Protein AF-A0A968I2L5-F1 (afdb_monomer)

Foldseek 3Di:
DDDPPPQQEAEQDQQREAEFADAPDAWGEAEEAGAYYEYENQYEYETEGYPVDQQRAYEYEAAYQEAYYYHQYEYEYYTNDLVRAHEYEYHYRPPHFHDYYHDPNYDYYYSHYYHYDGPPPPPDPPDPPPPDDPCVVVPPPPCVVPCPDDDDDDPDPDDDDDDPPDPDDDDDDDDDDDDDDDDDDDDDDD

Secondary structure (DSSP, 8-state):
--------EEEE-SS-EEEE--SSSS-B-EEEE-SEEEE-SS-EEEEE--SS-TTS---EEEEESEEEE-SS-EEEEE-SSTTS---EEEEESTTSPPEEEE-TT-EEE-SS-EEE-S----------------GGGTS---GGG----------SSSPPPPPTTS--------PPPPPPPP---PPP--

Solvent-accessible surface area (backbone atoms only — not comparable to full-atom values): 11530 Å² total; per-residue (Å²): 139,80,83,94,71,87,72,50,63,45,77,33,56,79,54,26,73,49,77,28,69,31,92,87,51,61,23,14,62,41,85,45,77,31,47,35,36,39,30,25,50,46,5,39,38,33,16,19,15,3,80,85,42,46,86,29,41,1,32,37,40,38,27,19,32,32,40,37,31,29,62,49,7,37,40,35,32,36,52,71,31,74,85,19,65,6,28,32,41,36,34,33,39,83,94,46,66,52,44,81,45,72,36,96,67,28,47,82,44,40,49,35,51,73,46,76,51,64,90,81,71,80,76,72,77,81,73,78,83,77,79,78,75,71,64,73,79,73,64,78,64,67,65,85,79,67,75,73,85,86,82,86,84,81,95,60,100,68,74,84,79,81,57,96,85,56,82,85,79,81,81,79,84,79,83,81,87,82,83,85,84,81,89,84,85,88,84,88,81,135

Mean predicted aligned error: 18.01 Å

Radius of gyration: 40.54 Å; Cα contacts (8 Å, |Δi|>4): 370; chains: 1; bounding box: 63×70×120 Å

Structure (mmCIF, N/CA/C/O backbone):
data_AF-A0A968I2L5-F1
#
_entry.id   AF-A0A968I2L5-F1
#
loop_
_atom_site.group_PDB
_atom_site.id
_atom_site.type_symbol
_atom_site.label_atom_id
_atom_site.label_alt_id
_atom_site.label_comp_id
_atom_site.label_asym_id
_atom_site.label_entity_id
_atom_site.label_seq_id
_atom_site.pdbx_PDB_ins_code
_atom_site.Cartn_x
_atom_site.Cartn_y
_atom_site.Cartn_z
_atom_site.occupancy
_atom_site.B_iso_or_equiv
_atom_site.auth_seq_id
_atom_site.auth_comp_id
_atom_site.auth_asym_id
_atom_site.auth_atom_id
_atom_site.pdbx_PDB_model_num
ATOM 1 N N . MET A 1 1 ? -36.952 -7.617 -9.201 1.00 42.12 1 MET A N 1
ATOM 2 C CA . MET A 1 1 ? -36.507 -8.395 -8.028 1.00 42.12 1 MET A CA 1
ATOM 3 C C . MET A 1 1 ? -34.996 -8.520 -8.139 1.00 42.12 1 MET A C 1
ATOM 5 O O . MET A 1 1 ? -34.526 -9.286 -8.963 1.00 42.12 1 MET A O 1
ATOM 9 N N . LEU A 1 2 ? -34.256 -7.645 -7.458 1.00 46.16 2 LEU A N 1
ATOM 10 C CA . LEU A 1 2 ? -32.790 -7.603 -7.486 1.00 46.16 2 LEU A CA 1
ATOM 11 C C . LEU A 1 2 ? -32.296 -8.302 -6.218 1.00 46.16 2 LEU A C 1
ATOM 13 O O . LEU A 1 2 ? -32.697 -7.909 -5.128 1.00 46.16 2 LEU A O 1
ATOM 17 N N . CYS A 1 3 ? -31.484 -9.348 -6.358 1.00 40.47 3 CYS A N 1
ATOM 18 C CA . CYS A 1 3 ? -30.760 -9.949 -5.239 1.00 40.47 3 CYS A CA 1
ATOM 19 C C . CYS A 1 3 ? -29.641 -8.987 -4.803 1.00 40.47 3 CYS A C 1
ATOM 21 O O . CYS A 1 3 ? -28.708 -8.795 -5.584 1.00 40.47 3 CYS A O 1
ATOM 23 N N . PRO A 1 4 ? -29.666 -8.401 -3.591 1.00 54.44 4 PRO A N 1
ATOM 24 C CA . PRO A 1 4 ? -28.548 -7.619 -3.091 1.00 54.44 4 PRO A CA 1
ATOM 25 C C . PRO A 1 4 ? -27.587 -8.583 -2.388 1.00 54.44 4 PRO A C 1
ATOM 27 O O . PRO A 1 4 ? -27.629 -8.745 -1.172 1.00 54.44 4 PRO A O 1
ATOM 30 N N . CYS A 1 5 ? -26.774 -9.315 -3.148 1.00 49.16 5 CYS A N 1
ATOM 31 C CA . CYS A 1 5 ? -25.765 -10.205 -2.559 1.00 49.16 5 CYS A CA 1
ATOM 32 C C . CYS A 1 5 ? -24.441 -10.268 -3.327 1.00 49.16 5 CYS A C 1
ATOM 34 O O . CYS A 1 5 ? -23.652 -11.183 -3.095 1.00 49.16 5 CYS A O 1
ATOM 36 N N . ALA A 1 6 ? -24.146 -9.287 -4.184 1.00 54.59 6 ALA A N 1
ATOM 37 C CA . ALA A 1 6 ? -22.768 -9.075 -4.613 1.00 54.59 6 ALA A CA 1
ATOM 38 C C . ALA A 1 6 ? -21.987 -8.502 -3.418 1.00 54.59 6 ALA A C 1
ATOM 40 O O . ALA A 1 6 ? -22.090 -7.320 -3.092 1.00 54.59 6 ALA A O 1
ATOM 41 N N . ARG A 1 7 ? -21.300 -9.380 -2.680 1.00 62.03 7 ARG A N 1
ATOM 42 C CA . ARG A 1 7 ? -20.309 -8.978 -1.682 1.00 62.03 7 ARG A CA 1
ATOM 43 C C . ARG A 1 7 ? -18.985 -8.773 -2.402 1.00 62.03 7 ARG A C 1
ATOM 45 O O . ARG A 1 7 ? -18.274 -9.744 -2.648 1.00 62.03 7 ARG A O 1
ATOM 52 N N . ASP A 1 8 ? -18.672 -7.523 -2.711 1.00 86.50 8 ASP A N 1
ATOM 53 C CA . ASP A 1 8 ? -17.389 -7.138 -3.299 1.00 86.50 8 ASP A CA 1
ATOM 54 C C . ASP A 1 8 ? -16.326 -7.107 -2.195 1.00 86.50 8 ASP A C 1
ATOM 56 O O . ASP A 1 8 ? -15.986 -6.055 -1.654 1.00 86.50 8 ASP A O 1
ATOM 60 N N . ASN A 1 9 ? -15.869 -8.300 -1.806 1.00 92.56 9 ASN A N 1
ATOM 61 C CA . ASN A 1 9 ? -14.895 -8.504 -0.742 1.00 92.56 9 ASN A CA 1
ATOM 62 C C . ASN A 1 9 ? -13.639 -9.186 -1.292 1.00 92.56 9 ASN A C 1
ATOM 64 O O . ASN A 1 9 ? -13.731 -10.235 -1.930 1.00 92.56 9 ASN A O 1
ATOM 68 N N . LEU A 1 10 ? -12.470 -8.648 -0.955 1.00 95.38 10 LEU A N 1
ATOM 69 C CA . LEU A 1 10 ? -11.173 -9.278 -1.175 1.00 95.38 10 LEU A CA 1
ATOM 70 C C . LEU A 1 10 ? -10.579 -9.684 0.177 1.00 95.38 10 LEU A C 1
ATOM 72 O O . LEU A 1 10 ? -10.387 -8.846 1.054 1.00 95.38 10 LEU A O 1
ATOM 76 N N . LEU A 1 11 ? -10.269 -10.969 0.344 1.00 96.88 11 LEU A N 1
ATOM 77 C CA . LEU A 1 11 ? -9.616 -11.497 1.542 1.00 96.88 11 LEU A CA 1
ATOM 78 C C . LEU A 1 11 ? -8.309 -12.186 1.154 1.00 96.88 11 LEU A C 1
ATOM 80 O O . LEU A 1 11 ? -8.332 -13.198 0.454 1.00 96.88 11 LEU A O 1
ATOM 84 N N . LEU A 1 12 ? -7.185 -11.688 1.668 1.00 97.44 12 LEU A N 1
ATOM 85 C CA . LEU A 1 12 ? -5.904 -12.385 1.622 1.00 97.44 12 LEU A CA 1
ATOM 86 C C . LEU A 1 12 ? -5.644 -13.084 2.966 1.00 97.44 12 LEU A C 1
ATOM 88 O O . LEU A 1 12 ? -5.547 -12.478 4.038 1.00 97.44 12 LEU A O 1
ATOM 92 N N . SER A 1 13 ? -5.673 -14.410 2.850 1.00 97.69 13 SER A N 1
ATOM 93 C CA . SER A 1 13 ? -5.543 -15.475 3.843 1.00 97.69 13 SER A CA 1
ATOM 94 C C . SER A 1 13 ? -4.152 -16.106 4.002 1.00 97.69 13 SER A C 1
ATOM 96 O O . SER A 1 13 ? -3.598 -16.431 2.965 1.00 97.69 13 SER A O 1
ATOM 98 N N . ASP A 1 14 ? -3.642 -16.421 5.199 1.00 97.25 14 ASP A N 1
ATOM 99 C CA . ASP A 1 14 ? -2.590 -17.439 5.413 1.00 97.25 14 ASP A CA 1
ATOM 100 C C . ASP A 1 14 ? -1.339 -17.293 4.527 1.00 97.25 14 ASP A C 1
ATOM 102 O O . ASP A 1 14 ? -0.984 -18.211 3.783 1.00 97.25 14 ASP A O 1
ATOM 106 N N . ARG A 1 15 ? -0.636 -16.160 4.618 1.00 97.06 15 ARG A N 1
ATOM 107 C CA . ARG A 1 15 ? 0.477 -15.802 3.715 1.00 97.06 15 ARG A CA 1
ATOM 108 C C . ARG A 1 15 ? 0.036 -15.682 2.251 1.00 97.06 15 ARG A C 1
ATOM 110 O O . ARG A 1 15 ? 0.811 -15.954 1.333 1.00 97.06 15 ARG A O 1
ATOM 117 N N . GLY A 1 16 ? -1.214 -15.282 2.034 1.00 97.56 16 GLY A N 1
ATOM 118 C CA . GLY A 1 16 ? -1.750 -14.957 0.721 1.00 97.56 16 GLY A CA 1
ATOM 119 C C . GLY A 1 16 ? -0.972 -13.791 0.127 1.00 97.56 16 GLY A C 1
ATOM 120 O O . GLY A 1 16 ? -0.639 -12.843 0.837 1.00 97.56 16 GLY A O 1
ATOM 121 N N . SER A 1 17 ? -0.661 -13.874 -1.164 1.00 96.81 17 SER A N 1
ATOM 122 C CA . SER A 1 17 ? 0.186 -12.895 -1.839 1.00 96.81 17 SER A CA 1
ATOM 123 C C . SER A 1 17 ? -0.450 -12.425 -3.138 1.00 96.81 17 SER A C 1
ATOM 125 O O . SER A 1 17 ? -0.896 -13.250 -3.938 1.00 96.81 17 SER A O 1
ATOM 127 N N . LEU A 1 18 ? -0.455 -11.114 -3.358 1.00 96.81 18 LEU A N 1
ATOM 128 C CA . LEU A 1 18 ? -0.733 -10.497 -4.648 1.00 96.81 18 LEU A CA 1
ATOM 129 C C . LEU A 1 18 ? 0.479 -9.662 -5.049 1.00 96.81 18 LEU A C 1
ATOM 131 O O . LEU A 1 18 ? 0.779 -8.645 -4.430 1.00 96.81 18 LEU A O 1
ATOM 135 N N . THR A 1 19 ? 1.186 -10.107 -6.079 1.00 95.75 19 THR A N 1
ATOM 136 C CA . THR A 1 19 ? 2.434 -9.482 -6.517 1.00 95.75 19 THR A CA 1
ATOM 137 C C . THR A 1 19 ? 2.361 -9.115 -7.988 1.00 95.75 19 THR A C 1
ATOM 139 O O . THR A 1 19 ? 2.044 -9.976 -8.810 1.00 95.75 19 THR A O 1
ATOM 142 N N . ALA A 1 20 ? 2.711 -7.876 -8.317 1.00 93.69 20 ALA A N 1
ATOM 143 C CA . ALA A 1 20 ? 2.938 -7.429 -9.681 1.00 93.69 20 ALA A CA 1
ATOM 144 C C . ALA A 1 20 ? 4.400 -7.006 -9.819 1.00 93.69 20 ALA A C 1
ATOM 146 O O . ALA A 1 20 ? 4.868 -6.081 -9.160 1.00 93.69 20 ALA A O 1
ATOM 147 N N . GLU A 1 21 ? 5.134 -7.712 -10.669 1.00 88.81 21 GLU A N 1
ATOM 148 C CA . GLU A 1 21 ? 6.516 -7.391 -10.997 1.00 88.81 21 GLU A CA 1
ATOM 149 C C . GLU A 1 21 ? 6.786 -7.716 -12.463 1.00 88.81 21 GLU A C 1
ATOM 151 O O . GLU A 1 21 ? 6.171 -8.611 -13.047 1.00 88.81 21 GLU A O 1
ATOM 156 N N . SER A 1 22 ? 7.706 -6.971 -13.065 1.00 84.12 22 SER A N 1
ATOM 157 C CA . SER A 1 22 ? 8.049 -7.090 -14.477 1.00 84.12 22 SER A CA 1
ATOM 158 C C . SER A 1 22 ? 9.538 -7.343 -14.633 1.00 84.12 22 SER A C 1
ATOM 160 O O . SER A 1 22 ? 10.368 -6.625 -14.079 1.00 84.12 22 SER A O 1
ATOM 162 N N . ALA A 1 23 ? 9.882 -8.378 -15.398 1.00 76.62 23 ALA A N 1
ATOM 163 C CA . ALA A 1 23 ? 11.268 -8.801 -15.561 1.00 76.62 23 ALA A CA 1
ATOM 164 C C . ALA A 1 23 ? 12.045 -7.962 -16.589 1.00 76.62 23 ALA A C 1
ATOM 166 O O . ALA A 1 23 ? 13.255 -7.810 -16.455 1.00 76.62 23 ALA A O 1
ATOM 167 N N . THR A 1 24 ? 11.384 -7.468 -17.645 1.00 71.50 24 THR A N 1
ATOM 168 C CA . THR A 1 24 ? 12.066 -6.819 -18.788 1.00 71.50 24 THR A CA 1
ATOM 169 C C . THR A 1 24 ? 11.308 -5.635 -19.404 1.00 71.50 24 THR A C 1
ATOM 171 O O . THR A 1 24 ? 11.569 -5.260 -20.544 1.00 71.50 24 THR A O 1
ATOM 174 N N . GLY A 1 25 ? 10.382 -5.014 -18.670 1.00 71.56 25 GLY A N 1
ATOM 175 C CA . GLY A 1 25 ? 9.565 -3.904 -19.174 1.00 71.56 25 GLY A CA 1
ATOM 176 C C . GLY A 1 25 ? 9.312 -2.818 -18.132 1.00 71.56 25 GLY A C 1
ATOM 177 O O . GLY A 1 25 ? 10.093 -2.667 -17.195 1.00 71.56 25 GLY A O 1
ATOM 178 N N . GLN A 1 26 ? 8.209 -2.082 -18.296 1.00 75.94 26 GLN A N 1
ATOM 179 C CA . GLN A 1 26 ? 7.670 -1.175 -17.271 1.00 75.94 26 GLN A CA 1
ATOM 180 C C . GLN A 1 26 ? 7.360 -1.946 -15.983 1.00 75.94 26 GLN A C 1
ATOM 182 O O . GLN A 1 26 ? 7.168 -3.161 -16.053 1.00 75.94 26 GLN A O 1
ATOM 187 N N . GLY A 1 27 ? 7.356 -1.261 -14.834 1.00 83.88 27 GLY A N 1
ATOM 188 C CA . GLY A 1 27 ? 6.999 -1.852 -13.543 1.00 83.88 27 GLY A CA 1
ATOM 189 C C . GLY A 1 27 ? 5.618 -2.518 -13.537 1.00 83.88 27 GLY A C 1
ATOM 190 O O . GLY A 1 27 ? 4.839 -2.404 -14.483 1.00 83.88 27 GLY A O 1
ATOM 191 N N . GLY A 1 28 ? 5.342 -3.290 -12.489 1.00 91.12 28 GLY A N 1
ATOM 192 C CA . GLY A 1 28 ? 4.058 -3.952 -12.287 1.00 91.12 28 GLY A CA 1
ATOM 193 C C . GLY A 1 28 ? 3.151 -3.127 -11.386 1.00 91.12 28 GLY A C 1
ATOM 194 O O . GLY A 1 28 ? 3.454 -2.996 -10.203 1.00 91.12 28 GLY A O 1
ATOM 195 N N . ASP A 1 29 ? 2.037 -2.639 -11.928 1.00 93.19 29 ASP A N 1
ATOM 196 C CA . ASP A 1 29 ? 1.000 -1.941 -11.166 1.00 93.19 29 ASP A CA 1
ATOM 197 C C . ASP A 1 29 ? -0.063 -2.913 -10.624 1.00 93.19 29 ASP A C 1
ATOM 199 O O . ASP A 1 29 ? -0.336 -3.969 -11.205 1.00 93.19 29 ASP A O 1
ATOM 203 N N . ILE A 1 30 ? -0.690 -2.542 -9.508 1.00 97.00 30 ILE A N 1
ATOM 204 C CA . ILE A 1 30 ? -1.824 -3.255 -8.914 1.00 97.00 30 ILE A CA 1
ATOM 205 C C . ILE A 1 30 ? -2.985 -2.277 -8.741 1.00 97.00 30 ILE A C 1
ATOM 207 O O . ILE A 1 30 ? -2.887 -1.347 -7.946 1.00 97.00 30 ILE A O 1
ATOM 211 N N . ASP A 1 31 ? -4.110 -2.541 -9.405 1.00 97.12 31 ASP A N 1
ATOM 212 C CA . ASP A 1 31 ? -5.377 -1.844 -9.169 1.00 97.12 31 ASP A CA 1
ATOM 213 C C . ASP A 1 31 ? -6.362 -2.782 -8.453 1.00 97.12 31 ASP A C 1
ATOM 215 O O . ASP A 1 31 ? -6.798 -3.800 -8.998 1.00 97.12 31 ASP A O 1
ATOM 219 N N . LEU A 1 32 ? -6.729 -2.439 -7.217 1.00 96.31 32 LEU A N 1
ATOM 220 C CA . LEU A 1 32 ? -7.731 -3.141 -6.418 1.00 96.31 32 LEU A CA 1
ATOM 221 C C . LEU A 1 32 ? -8.964 -2.271 -6.249 1.00 96.31 32 LEU A C 1
ATOM 223 O O . LEU A 1 32 ? -8.877 -1.098 -5.907 1.00 96.31 32 LEU A O 1
ATOM 227 N N . SER A 1 33 ? -10.138 -2.843 -6.486 1.00 95.56 33 SER A N 1
ATOM 228 C CA . SER A 1 33 ? -11.412 -2.158 -6.277 1.00 95.56 33 SER A CA 1
ATOM 229 C C . SER A 1 33 ? -12.414 -3.145 -5.704 1.00 95.56 33 SER A C 1
ATOM 231 O O . SER A 1 33 ? -12.877 -4.049 -6.396 1.00 95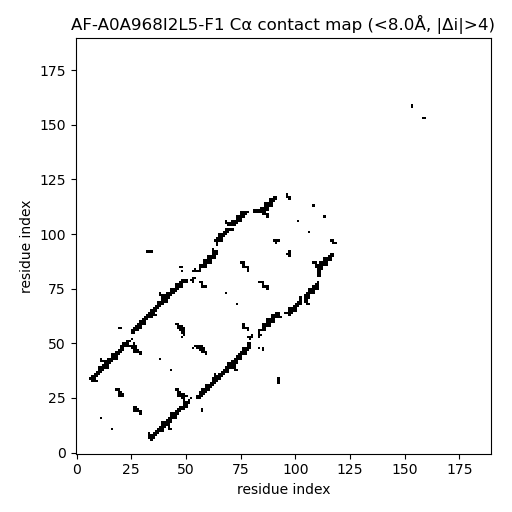.56 33 SER A O 1
ATOM 233 N N . ALA A 1 34 ? -12.699 -3.001 -4.416 1.00 95.31 34 ALA A N 1
ATOM 234 C CA . ALA A 1 34 ? -13.638 -3.835 -3.680 1.00 95.31 34 ALA A CA 1
ATOM 235 C C . ALA A 1 34 ? -14.123 -3.056 -2.459 1.00 95.31 34 ALA A C 1
ATOM 237 O O . ALA A 1 34 ? -13.346 -2.327 -1.854 1.00 95.31 34 ALA A O 1
ATOM 238 N N . ARG A 1 35 ? -15.381 -3.239 -2.050 1.00 94.44 35 ARG A N 1
ATOM 239 C CA . ARG A 1 35 ? -15.924 -2.544 -0.873 1.00 94.44 35 ARG A CA 1
ATOM 240 C C . ARG A 1 35 ? -15.130 -2.865 0.390 1.00 94.44 35 ARG A C 1
ATOM 242 O O . ARG A 1 35 ? -14.783 -1.958 1.135 1.00 94.44 35 ARG A O 1
ATOM 249 N N . ASN A 1 36 ? -14.807 -4.142 0.605 1.00 95.31 36 ASN A N 1
ATOM 250 C CA . ASN A 1 36 ? -14.031 -4.578 1.766 1.00 95.31 36 ASN A CA 1
ATOM 251 C C . ASN A 1 36 ? -12.768 -5.314 1.325 1.00 95.31 36 ASN A C 1
ATOM 253 O O . ASN A 1 36 ? -12.850 -6.331 0.634 1.00 95.31 36 ASN A O 1
ATOM 257 N N . ILE A 1 37 ? -11.610 -4.852 1.780 1.00 97.50 37 ILE A N 1
ATOM 258 C CA . ILE A 1 37 ? -10.317 -5.488 1.540 1.00 97.50 37 ILE A CA 1
ATOM 259 C C . ILE A 1 37 ? -9.694 -5.830 2.887 1.00 97.50 37 ILE A C 1
ATOM 261 O O . ILE A 1 37 ? -9.486 -4.959 3.727 1.00 97.50 37 ILE A O 1
ATOM 265 N N . GLN A 1 38 ? -9.388 -7.108 3.096 1.00 97.88 38 GLN A N 1
ATOM 266 C CA . GLN A 1 38 ? -8.773 -7.587 4.326 1.00 97.88 38 GLN A CA 1
ATOM 267 C C . GLN A 1 38 ? -7.531 -8.423 4.030 1.00 97.88 38 GLN A C 1
ATOM 269 O O . GLN A 1 38 ? -7.597 -9.425 3.319 1.00 97.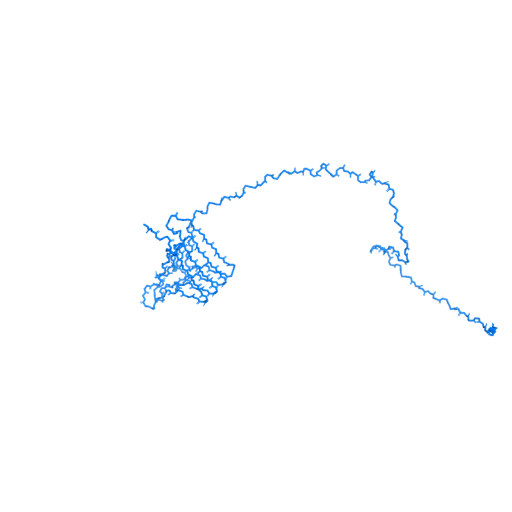88 38 GLN A O 1
ATOM 274 N N . LEU A 1 39 ? -6.409 -8.054 4.640 1.00 98.50 39 LEU A N 1
ATOM 275 C CA . LEU A 1 39 ? -5.190 -8.851 4.674 1.00 98.50 39 LEU A CA 1
ATOM 276 C C . LEU A 1 39 ? -4.979 -9.339 6.101 1.00 98.50 39 LEU A C 1
ATOM 278 O O . LEU A 1 39 ? -5.020 -8.550 7.046 1.00 98.50 39 LEU A O 1
ATOM 282 N N . ARG A 1 40 ? -4.752 -10.641 6.269 1.00 97.94 40 ARG A N 1
ATOM 283 C CA . ARG A 1 40 ? -4.451 -11.202 7.586 1.00 97.94 40 ARG A CA 1
ATOM 284 C C . ARG A 1 40 ? -3.548 -12.430 7.515 1.00 97.94 40 ARG A C 1
ATOM 286 O O . ARG A 1 40 ? -3.431 -13.051 6.456 1.00 97.94 40 ARG A O 1
ATOM 293 N N . ARG A 1 41 ? -2.956 -12.807 8.648 1.00 98.06 41 ARG A N 1
ATOM 294 C CA . ARG A 1 41 ? -1.967 -13.890 8.804 1.00 98.06 41 ARG A CA 1
ATOM 295 C C . ARG A 1 41 ? -0.795 -13.759 7.830 1.00 98.06 41 ARG A C 1
ATOM 297 O O . ARG A 1 41 ? -0.619 -14.611 6.962 1.00 98.06 41 ARG A O 1
ATOM 304 N N . GLN A 1 42 ? 0.002 -12.701 7.983 1.00 98.06 42 GLN A N 1
ATOM 305 C CA . GLN A 1 42 ? 1.219 -12.438 7.201 1.00 98.06 42 GLN A CA 1
ATOM 306 C C . GLN A 1 42 ? 0.976 -12.343 5.689 1.00 98.06 42 GLN A C 1
ATOM 308 O O . GLN A 1 42 ? 1.806 -12.774 4.885 1.00 98.06 42 GLN A O 1
ATOM 313 N N . SER A 1 43 ? -0.182 -11.816 5.295 1.00 98.62 43 SER A N 1
ATOM 314 C CA . SER A 1 43 ? -0.526 -11.647 3.885 1.00 98.62 43 SER A CA 1
ATOM 315 C C . SER A 1 43 ? 0.160 -10.425 3.281 1.00 98.62 43 SER A C 1
ATOM 317 O O . SER A 1 43 ? 0.555 -9.499 3.992 1.00 98.62 43 SER A O 1
ATOM 319 N N . PHE A 1 44 ? 0.329 -10.430 1.962 1.00 97.12 44 PHE A N 1
ATOM 320 C CA . PHE A 1 44 ? 1.228 -9.510 1.281 1.00 97.12 44 PHE A CA 1
ATOM 321 C C . PHE A 1 44 ? 0.654 -8.998 -0.042 1.00 97.12 44 PHE A C 1
ATOM 323 O O . PHE A 1 44 ? 0.220 -9.784 -0.879 1.00 97.12 44 PHE A O 1
ATOM 330 N N . ILE A 1 45 ? 0.691 -7.686 -0.256 1.00 98.31 45 ILE A N 1
ATOM 331 C CA . ILE A 1 45 ? 0.472 -7.069 -1.568 1.00 98.31 45 ILE A CA 1
ATOM 332 C C . ILE A 1 45 ? 1.745 -6.318 -1.943 1.00 98.31 45 ILE A C 1
ATOM 334 O O . ILE A 1 45 ? 2.244 -5.524 -1.143 1.00 98.31 45 ILE A O 1
ATOM 338 N N . SER A 1 46 ? 2.275 -6.560 -3.145 1.00 97.00 46 SER A N 1
ATOM 339 C CA . SER A 1 46 ? 3.445 -5.827 -3.619 1.00 97.00 46 SER A CA 1
ATOM 340 C C . SER A 1 46 ? 3.462 -5.550 -5.107 1.00 97.00 46 SER A C 1
ATOM 342 O O . SER A 1 46 ? 3.405 -6.464 -5.922 1.00 97.00 46 SER A O 1
ATOM 344 N N . ALA A 1 47 ? 3.631 -4.276 -5.436 1.00 95.69 47 ALA A N 1
ATOM 345 C CA . ALA A 1 47 ? 3.989 -3.808 -6.764 1.00 95.69 47 ALA A CA 1
ATOM 346 C C . ALA A 1 47 ? 5.491 -3.511 -6.808 1.00 95.69 47 ALA A C 1
ATOM 348 O O . ALA A 1 47 ? 6.080 -3.100 -5.802 1.00 95.69 47 ALA A O 1
ATOM 349 N N . ALA A 1 48 ? 6.122 -3.729 -7.955 1.00 92.56 48 ALA A N 1
ATOM 350 C CA . ALA A 1 48 ? 7.531 -3.432 -8.150 1.00 92.56 48 ALA A CA 1
ATOM 351 C C . ALA A 1 48 ? 7.756 -2.657 -9.447 1.00 92.56 48 ALA A C 1
ATOM 353 O O . ALA A 1 48 ? 7.308 -3.088 -10.510 1.00 92.56 48 ALA A O 1
ATOM 354 N N . GLY A 1 49 ? 8.493 -1.551 -9.352 1.00 88.75 49 GLY A N 1
ATOM 355 C CA . GLY A 1 49 ? 9.037 -0.830 -10.494 1.00 88.75 49 GLY A CA 1
ATOM 356 C C . GLY A 1 49 ? 9.989 -1.689 -11.325 1.00 88.75 49 GLY A C 1
ATOM 357 O O . GLY A 1 49 ? 10.384 -2.794 -10.935 1.00 88.75 49 GLY A O 1
ATOM 358 N N . SER A 1 50 ? 10.357 -1.186 -12.498 1.00 85.75 50 SER A N 1
ATOM 359 C CA . SER A 1 50 ? 11.254 -1.898 -13.402 1.00 85.75 50 SER A CA 1
ATOM 360 C C . SER A 1 50 ? 12.650 -2.045 -12.801 1.00 85.75 50 SER A C 1
ATOM 362 O O . SER A 1 50 ? 13.231 -1.106 -12.260 1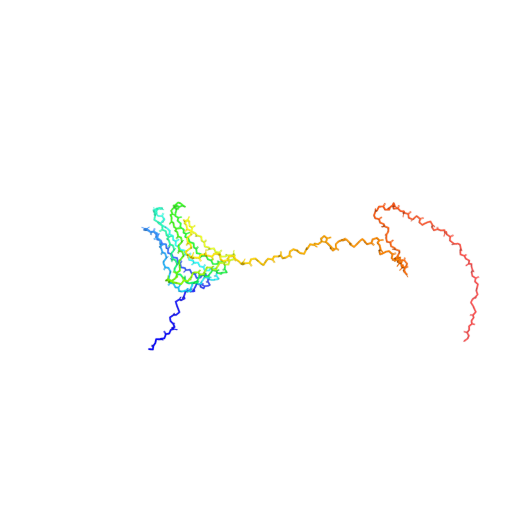.00 85.75 50 SER A O 1
ATOM 364 N N . ALA A 1 51 ? 13.224 -3.239 -12.953 1.00 79.94 51 ALA A N 1
ATOM 365 C CA . ALA A 1 51 ? 14.610 -3.506 -12.580 1.00 79.94 51 ALA A CA 1
ATOM 366 C C . ALA A 1 51 ? 15.627 -2.998 -13.621 1.00 79.94 51 ALA A C 1
ATOM 368 O O . ALA A 1 51 ? 16.825 -2.995 -13.344 1.00 79.94 51 ALA A O 1
ATOM 369 N N . ILE A 1 52 ? 15.170 -2.626 -14.823 1.00 80.06 52 ILE A N 1
ATOM 370 C CA . ILE A 1 52 ? 16.037 -2.234 -15.947 1.00 80.06 52 ILE A CA 1
ATOM 371 C C . ILE A 1 52 ? 16.018 -0.721 -16.162 1.00 80.06 52 ILE A C 1
ATOM 373 O O . ILE A 1 52 ? 17.046 -0.145 -16.513 1.00 80.06 52 ILE A O 1
ATOM 377 N N . ASP A 1 53 ? 14.873 -0.081 -15.931 1.00 80.88 53 ASP A N 1
ATOM 378 C CA . ASP A 1 53 ? 14.725 1.364 -16.050 1.00 80.88 53 ASP A CA 1
ATOM 379 C C . ASP A 1 53 ? 14.162 1.946 -14.740 1.00 80.88 53 ASP A C 1
ATOM 381 O O . ASP A 1 53 ? 12.981 1.754 -14.445 1.00 80.88 53 ASP A O 1
ATOM 385 N N . PRO A 1 54 ? 14.977 2.662 -13.946 1.00 75.50 54 PRO A N 1
ATOM 386 C CA . PRO A 1 54 ? 14.562 3.193 -12.649 1.00 75.50 54 PRO A CA 1
ATOM 387 C C . PRO A 1 54 ? 13.464 4.260 -12.735 1.00 75.50 54 PRO A C 1
ATOM 389 O O . PRO A 1 54 ? 12.901 4.624 -11.708 1.00 75.50 54 PRO A O 1
ATOM 392 N N . THR A 1 55 ? 13.168 4.768 -13.934 1.00 78.00 55 THR A N 1
ATOM 393 C CA . THR A 1 55 ? 12.103 5.755 -14.160 1.00 78.00 55 THR A CA 1
ATOM 394 C C . THR A 1 55 ? 10.717 5.124 -14.304 1.00 78.00 55 THR A C 1
ATOM 396 O O . THR A 1 55 ? 9.722 5.841 -14.376 1.00 78.00 55 THR A O 1
ATOM 399 N N . LEU A 1 56 ? 10.638 3.791 -14.383 1.00 82.56 56 LEU A N 1
ATOM 400 C CA . LEU A 1 56 ? 9.388 3.059 -14.552 1.00 82.56 56 LEU A CA 1
ATOM 401 C C . LEU A 1 56 ? 8.931 2.495 -13.207 1.00 82.56 56 LEU A C 1
ATOM 403 O O . LEU A 1 56 ? 9.479 1.509 -12.709 1.00 82.56 56 LEU A O 1
ATOM 407 N N . ASP A 1 57 ? 7.892 3.107 -12.660 1.00 88.12 57 ASP A N 1
ATOM 408 C CA . ASP A 1 57 ? 7.381 2.820 -11.323 1.00 88.12 57 ASP A CA 1
ATOM 409 C C . ASP A 1 57 ? 6.457 1.597 -11.263 1.00 88.12 57 ASP A C 1
ATOM 411 O O . ASP A 1 57 ? 5.965 1.115 -12.282 1.00 88.12 57 ASP A O 1
ATOM 415 N N . GLY A 1 58 ? 6.253 1.073 -10.052 1.00 92.00 58 GLY A N 1
ATOM 416 C CA . GLY A 1 58 ? 5.243 0.063 -9.741 1.00 92.00 58 GLY A CA 1
ATOM 417 C C . GLY A 1 58 ? 4.317 0.585 -8.651 1.00 92.00 58 GLY A C 1
ATOM 418 O O . GLY A 1 58 ? 4.697 0.646 -7.481 1.00 92.00 58 GLY A O 1
ATOM 419 N N . ASN A 1 59 ? 3.110 0.972 -9.039 1.00 94.06 59 ASN A N 1
ATOM 420 C CA . ASN A 1 59 ? 2.142 1.640 -8.185 1.00 94.06 59 ASN A CA 1
ATOM 421 C C . ASN A 1 59 ? 1.075 0.673 -7.674 1.00 94.06 59 ASN A C 1
ATOM 423 O O . ASN A 1 59 ? 0.722 -0.313 -8.323 1.00 94.06 59 ASN A O 1
ATOM 427 N N . ILE A 1 60 ? 0.511 0.986 -6.512 1.00 97.81 60 ILE A N 1
ATOM 428 C CA . ILE A 1 60 ? -0.656 0.284 -5.974 1.00 97.81 60 ILE A CA 1
ATOM 429 C C . ILE A 1 60 ? -1.779 1.299 -5.818 1.00 97.81 60 ILE A C 1
ATOM 431 O O . ILE A 1 60 ? -1.631 2.278 -5.090 1.00 97.81 60 ILE A O 1
ATOM 435 N N . ARG A 1 61 ? -2.914 1.051 -6.465 1.00 97.88 61 ARG A N 1
ATOM 436 C CA . ARG A 1 61 ? -4.143 1.818 -6.280 1.00 97.88 61 ARG A CA 1
ATOM 437 C C . ARG A 1 61 ? -5.200 0.938 -5.639 1.00 97.88 61 ARG A C 1
ATOM 439 O O . ARG A 1 61 ? -5.467 -0.169 -6.107 1.00 97.88 61 ARG A O 1
ATOM 446 N N . ILE A 1 62 ? -5.799 1.425 -4.562 1.00 97.88 62 ILE A N 1
ATOM 447 C CA . ILE A 1 62 ? -6.797 0.697 -3.786 1.00 97.88 62 ILE A CA 1
ATOM 448 C C . ILE A 1 62 ? -8.030 1.576 -3.640 1.00 97.88 62 ILE A C 1
ATOM 450 O O . ILE A 1 62 ? -7.973 2.590 -2.964 1.00 97.88 62 ILE A O 1
ATOM 454 N N . ASN A 1 63 ? -9.149 1.150 -4.215 1.00 96.62 63 ASN A N 1
ATOM 455 C CA . ASN A 1 63 ? -10.454 1.757 -3.976 1.00 96.62 63 ASN A CA 1
ATOM 456 C C . ASN A 1 63 ? -11.247 0.858 -3.023 1.00 96.62 63 ASN A C 1
ATOM 458 O O . ASN A 1 63 ? -11.600 -0.268 -3.402 1.00 96.62 63 ASN A O 1
ATOM 462 N N . ALA A 1 64 ? -11.514 1.329 -1.805 1.00 95.81 64 ALA A N 1
ATOM 463 C CA . ALA A 1 64 ? -12.224 0.559 -0.784 1.00 95.81 64 ALA A CA 1
ATOM 464 C C . ALA A 1 64 ? -13.131 1.423 0.099 1.00 95.81 64 ALA A C 1
ATOM 466 O O . ALA A 1 64 ? -12.904 2.613 0.264 1.00 95.81 64 ALA A O 1
ATOM 467 N N . GLU A 1 65 ? -14.166 0.813 0.676 1.00 94.88 65 GLU A N 1
ATOM 468 C CA . GLU A 1 65 ? -14.902 1.404 1.807 1.00 94.88 65 GLU A CA 1
ATOM 469 C C . GLU A 1 65 ? -14.185 1.046 3.116 1.00 94.88 65 GLU A C 1
ATOM 471 O O . GLU A 1 65 ? -14.113 1.826 4.059 1.00 94.88 65 GLU A O 1
ATOM 476 N N . THR A 1 66 ? -13.629 -0.164 3.191 1.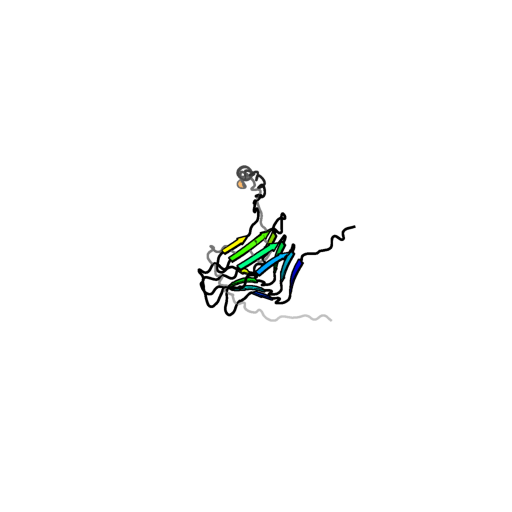00 95.12 66 THR A N 1
ATOM 477 C CA . THR A 1 66 ? -12.904 -0.654 4.364 1.00 95.12 66 THR A CA 1
ATOM 478 C C . THR A 1 66 ? -11.655 -1.418 3.943 1.00 95.12 66 THR A C 1
ATOM 480 O O . THR A 1 66 ? -11.746 -2.444 3.266 1.00 95.12 66 THR A O 1
ATOM 483 N N . LEU A 1 67 ? -10.491 -0.940 4.381 1.00 97.31 67 LEU A N 1
ATOM 484 C CA . LEU A 1 67 ? -9.194 -1.591 4.225 1.00 97.31 67 LEU A CA 1
ATOM 485 C C . LEU A 1 67 ? -8.656 -1.997 5.600 1.00 97.31 67 LEU A C 1
ATOM 487 O O . LEU A 1 67 ? -8.445 -1.157 6.468 1.00 97.31 67 LEU A O 1
ATOM 491 N N . VAL A 1 68 ? -8.423 -3.293 5.798 1.00 97.81 68 VAL A N 1
ATOM 492 C CA . VAL A 1 68 ? -8.006 -3.856 7.087 1.00 97.81 68 VAL A CA 1
ATOM 493 C C . VAL A 1 68 ? -6.742 -4.694 6.918 1.00 97.81 68 VAL A C 1
ATOM 495 O O . VAL A 1 68 ? -6.751 -5.690 6.192 1.00 97.81 68 VAL A O 1
ATOM 498 N N . LEU A 1 69 ? -5.671 -4.336 7.624 1.00 98.25 69 LEU A N 1
ATOM 499 C CA . LEU A 1 69 ? -4.423 -5.094 7.698 1.00 98.25 69 LEU A CA 1
ATOM 500 C C . LEU A 1 69 ? -4.229 -5.614 9.125 1.00 98.25 69 LEU A C 1
ATOM 502 O O . LEU A 1 69 ? -4.186 -4.836 10.076 1.00 98.25 69 LEU A O 1
ATOM 506 N N . LEU A 1 70 ? -4.121 -6.935 9.273 1.00 97.94 70 LEU A N 1
ATOM 507 C CA . LEU A 1 70 ? -3.975 -7.615 10.562 1.00 97.94 70 LEU A CA 1
ATOM 508 C C . LEU A 1 70 ? -2.818 -8.617 10.543 1.00 97.94 70 LEU A C 1
ATOM 510 O O . LEU A 1 70 ? -2.480 -9.168 9.493 1.00 97.94 70 LEU A O 1
ATOM 514 N N . GLU A 1 71 ? -2.315 -8.965 11.730 1.00 97.56 71 GLU A N 1
ATOM 515 C CA . GLU A 1 71 ? -1.438 -10.127 11.961 1.00 97.56 71 GLU A CA 1
ATOM 516 C C . GLU A 1 71 ? -0.196 -10.101 11.040 1.00 97.56 71 GLU A C 1
ATOM 518 O O . GLU A 1 71 ? 0.028 -11.025 10.250 1.00 97.56 71 GLU A O 1
ATOM 523 N N . ALA A 1 72 ? 0.583 -9.021 11.123 1.00 97.69 72 ALA A N 1
ATOM 524 C CA . ALA A 1 72 ? 1.809 -8.771 10.360 1.00 97.69 72 ALA A CA 1
ATOM 525 C C . ALA A 1 72 ? 1.653 -8.796 8.829 1.00 97.69 72 ALA A C 1
ATOM 527 O O . ALA A 1 72 ? 2.526 -9.286 8.100 1.00 97.69 72 ALA A O 1
ATOM 528 N N . SER A 1 73 ? 0.526 -8.287 8.329 1.00 98.62 73 SER A N 1
ATOM 529 C CA . SER A 1 73 ? 0.275 -8.175 6.891 1.00 98.62 73 SER A CA 1
ATOM 530 C C . SER A 1 73 ? 0.852 -6.885 6.320 1.00 98.62 73 SER A C 1
ATOM 532 O O . SER A 1 73 ? 0.995 -5.893 7.031 1.00 98.62 73 SER A O 1
ATOM 534 N 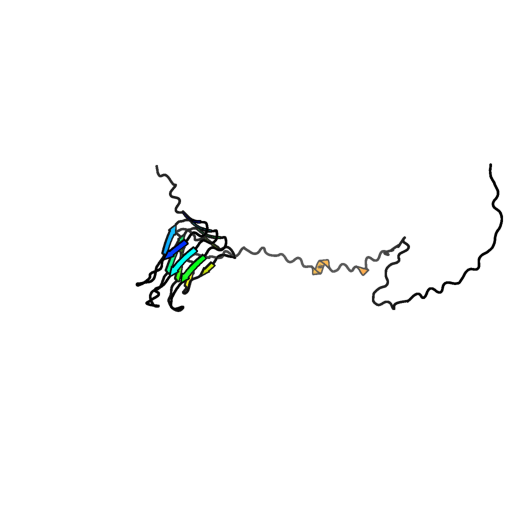N . ARG A 1 74 ? 1.217 -6.884 5.033 1.00 98.44 74 ARG A N 1
ATOM 535 C CA . ARG A 1 74 ? 1.900 -5.730 4.432 1.00 98.44 74 ARG A CA 1
ATOM 536 C C . ARG A 1 74 ? 1.405 -5.391 3.031 1.00 98.44 74 ARG A C 1
ATOM 538 O O . ARG A 1 74 ? 1.135 -6.290 2.235 1.00 98.44 74 ARG A O 1
ATOM 545 N N . ILE A 1 75 ? 1.361 -4.098 2.729 1.00 98.38 75 ILE A N 1
ATOM 546 C CA . ILE A 1 75 ? 1.141 -3.535 1.393 1.00 98.38 75 ILE A CA 1
ATOM 547 C C . ILE A 1 75 ? 2.346 -2.655 1.088 1.00 98.38 75 ILE A C 1
ATOM 549 O O . ILE A 1 75 ? 2.569 -1.658 1.773 1.00 98.38 75 ILE A O 1
ATOM 553 N N . VAL A 1 76 ? 3.158 -3.046 0.106 1.00 97.06 76 VAL A N 1
ATOM 554 C CA . VAL A 1 76 ? 4.421 -2.349 -0.161 1.00 97.06 76 VAL A CA 1
ATOM 555 C C . VAL A 1 76 ? 4.717 -2.186 -1.638 1.00 97.06 76 VAL A C 1
ATOM 557 O O . VAL A 1 76 ? 4.522 -3.109 -2.426 1.00 97.06 76 VAL A O 1
ATOM 560 N N . THR A 1 77 ? 5.291 -1.051 -2.013 1.00 95.50 77 THR A N 1
ATOM 561 C CA . THR A 1 77 ? 5.942 -0.930 -3.320 1.00 95.50 77 THR A CA 1
ATOM 562 C C . THR A 1 77 ? 7.436 -1.202 -3.202 1.00 95.50 77 THR A C 1
ATOM 564 O O . THR A 1 77 ? 8.031 -1.144 -2.123 1.00 95.50 77 THR A O 1
ATOM 567 N N . ARG A 1 78 ? 8.051 -1.561 -4.324 1.00 91.56 78 ARG A N 1
ATOM 568 C CA . ARG A 1 78 ? 9.500 -1.704 -4.477 1.00 91.56 78 ARG A CA 1
ATOM 569 C C . ARG A 1 78 ? 9.922 -0.944 -5.724 1.00 91.56 78 ARG A C 1
ATOM 571 O O . ARG A 1 78 ? 9.206 -0.978 -6.715 1.00 91.56 78 ARG A O 1
ATOM 578 N N . ALA A 1 79 ? 11.093 -0.326 -5.706 1.00 88.19 79 ALA A N 1
ATOM 579 C CA . ALA A 1 79 ? 11.670 0.335 -6.872 1.00 88.19 79 ALA A CA 1
ATOM 580 C C . ALA A 1 79 ? 13.187 0.119 -6.896 1.00 88.19 79 ALA A C 1
ATOM 582 O O . ALA A 1 79 ? 13.795 -0.137 -5.853 1.00 88.19 79 ALA A O 1
ATOM 583 N N . ALA A 1 80 ? 13.786 0.189 -8.087 1.00 81.38 80 ALA A N 1
ATOM 584 C CA . ALA A 1 80 ? 15.235 0.083 -8.259 1.00 81.38 80 ALA A CA 1
ATOM 585 C C . ALA A 1 80 ? 15.966 1.373 -7.844 1.00 81.38 80 ALA A C 1
ATOM 587 O O . ALA A 1 80 ? 17.064 1.303 -7.294 1.00 81.38 80 ALA A O 1
ATOM 588 N N . ASP A 1 81 ? 15.346 2.532 -8.072 1.00 78.00 81 ASP A N 1
ATOM 589 C CA . ASP A 1 81 ? 15.807 3.829 -7.577 1.00 78.00 81 ASP A CA 1
ATOM 590 C C . ASP A 1 81 ? 14.853 4.305 -6.473 1.00 78.00 81 ASP A C 1
ATOM 592 O O . ASP A 1 81 ? 13.646 4.354 -6.709 1.00 78.00 81 ASP 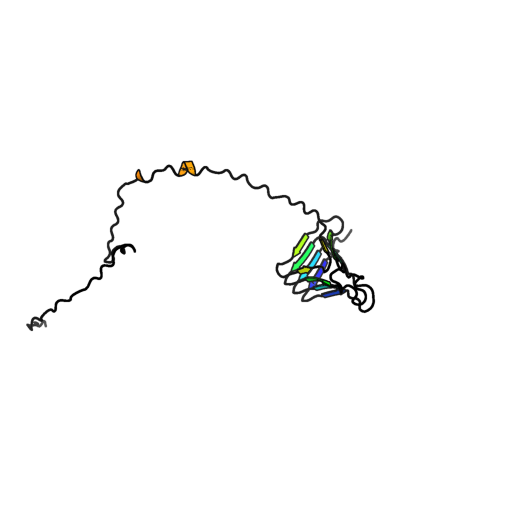A O 1
ATOM 596 N N . PRO A 1 82 ? 15.349 4.652 -5.272 1.00 71.06 82 PRO A N 1
ATOM 597 C CA . PRO A 1 82 ? 14.520 5.212 -4.206 1.00 71.06 82 PRO A CA 1
ATOM 598 C C . PRO A 1 82 ? 13.897 6.574 -4.551 1.00 71.06 82 PRO A C 1
ATOM 600 O O . PRO A 1 82 ? 12.990 7.009 -3.853 1.00 71.06 82 PRO A O 1
ATOM 603 N N . GLN A 1 83 ? 14.371 7.254 -5.599 1.00 72.19 83 GLN A N 1
ATOM 604 C CA . GLN A 1 83 ? 13.725 8.447 -6.158 1.00 72.19 83 GLN A CA 1
ATOM 605 C C . GLN A 1 83 ? 12.642 8.110 -7.198 1.00 72.19 83 GLN A C 1
ATOM 607 O O . GLN A 1 83 ? 11.899 9.003 -7.601 1.00 72.19 83 GLN A O 1
ATOM 612 N N . GLY A 1 84 ? 12.558 6.848 -7.642 1.00 64.06 84 GLY A N 1
ATOM 613 C CA . GLY A 1 84 ? 11.506 6.336 -8.522 1.00 64.06 84 GLY A CA 1
ATOM 614 C C . GLY A 1 84 ? 10.185 6.260 -7.761 1.00 64.06 84 GLY A C 1
ATOM 615 O O . GLY A 1 84 ? 10.080 5.580 -6.735 1.00 64.06 84 GLY A O 1
ATOM 616 N N . GLY A 1 85 ? 9.195 7.013 -8.236 1.00 76.88 85 GLY A N 1
ATOM 617 C CA . GLY A 1 85 ? 7.914 7.298 -7.599 1.00 76.88 85 GLY A CA 1
ATOM 618 C C . GLY A 1 85 ? 6.940 6.124 -7.615 1.00 76.88 85 GLY A C 1
ATOM 619 O O . GLY A 1 85 ? 5.814 6.252 -8.080 1.00 76.88 85 GLY A O 1
ATOM 620 N N . SER A 1 86 ? 7.348 4.970 -7.091 1.00 91.69 86 SER A N 1
ATOM 621 C CA . SER A 1 86 ? 6.452 3.833 -6.877 1.00 91.69 86 SER A CA 1
ATOM 622 C C . SER A 1 86 ? 5.533 4.120 -5.694 1.00 91.69 86 SER A C 1
ATOM 624 O O . SER A 1 86 ? 5.911 3.911 -4.537 1.00 91.69 86 SER A O 1
ATOM 626 N N . ASN A 1 87 ? 4.336 4.614 -5.996 1.00 93.62 87 ASN A N 1
ATOM 627 C CA . ASN A 1 87 ? 3.400 5.188 -5.036 1.00 93.62 87 ASN A CA 1
ATOM 628 C C . ASN A 1 87 ? 2.305 4.200 -4.618 1.00 93.62 87 ASN A C 1
ATOM 630 O O . ASN A 1 87 ? 1.974 3.248 -5.332 1.00 93.62 87 ASN A O 1
ATOM 634 N N . ILE A 1 88 ? 1.698 4.471 -3.467 1.00 97.25 88 ILE A N 1
ATOM 635 C CA . ILE A 1 88 ? 0.467 3.823 -3.015 1.00 97.25 88 ILE A CA 1
ATOM 636 C C . ILE A 1 88 ? -0.611 4.900 -2.904 1.00 97.25 88 ILE A C 1
ATOM 638 O O . ILE A 1 88 ? -0.447 5.857 -2.156 1.00 97.25 88 ILE A O 1
ATOM 642 N N . ASN A 1 89 ? -1.718 4.732 -3.621 1.00 97.38 89 ASN A N 1
ATOM 643 C CA . ASN A 1 89 ? -2.895 5.590 -3.517 1.00 97.38 89 ASN A CA 1
ATOM 644 C C . ASN A 1 89 ? -4.077 4.755 -3.009 1.00 97.38 89 ASN A C 1
ATOM 646 O O . ASN A 1 89 ? -4.425 3.729 -3.598 1.00 97.38 89 ASN A O 1
ATOM 650 N N . ILE A 1 90 ? -4.657 5.170 -1.888 1.00 97.62 90 ILE A N 1
ATOM 651 C CA . ILE A 1 90 ? -5.813 4.525 -1.266 1.00 97.62 90 ILE A CA 1
ATOM 652 C C . ILE A 1 90 ? -6.946 5.537 -1.284 1.00 97.62 90 ILE A C 1
ATOM 654 O O . ILE A 1 90 ? -6.809 6.608 -0.705 1.00 97.62 90 ILE A O 1
ATOM 658 N N . ALA A 1 91 ? -8.044 5.192 -1.937 1.00 96.50 91 ALA A N 1
ATOM 659 C CA . ALA A 1 91 ? -9.168 6.076 -2.166 1.00 96.50 91 ALA A CA 1
ATOM 660 C C . ALA A 1 91 ? -10.498 5.416 -1.773 1.00 96.50 91 ALA A C 1
ATOM 662 O O . ALA A 1 91 ? -10.603 4.179 -1.733 1.00 96.50 91 ALA A O 1
ATOM 663 N N . PRO A 1 92 ? -11.532 6.218 -1.474 1.00 95.19 92 PRO A N 1
ATOM 664 C CA . PRO A 1 92 ? -12.866 5.705 -1.214 1.00 95.19 92 PRO A CA 1
ATOM 665 C C . PRO A 1 92 ? -13.440 4.950 -2.418 1.00 95.19 92 PRO A C 1
ATOM 667 O O . PRO A 1 92 ? -13.253 5.310 -3.582 1.00 95.19 92 PRO A O 1
ATOM 670 N N . PHE A 1 93 ? -14.195 3.886 -2.146 1.00 91.88 93 PHE A N 1
ATOM 671 C CA . PHE A 1 93 ? -14.915 3.167 -3.193 1.00 91.88 93 PHE A CA 1
ATOM 672 C C . PHE A 1 93 ? -16.152 3.960 -3.639 1.00 91.88 93 PHE A C 1
ATOM 674 O O . PHE A 1 93 ? -17.190 3.965 -2.976 1.00 91.88 93 PHE A O 1
ATOM 681 N N . GLY A 1 94 ? -16.068 4.603 -4.804 1.00 88.94 94 GLY A N 1
ATOM 682 C CA . GLY A 1 94 ? -17.172 5.397 -5.343 1.00 88.94 94 GLY A CA 1
ATOM 683 C C . GLY A 1 94 ? -17.402 6.665 -4.520 1.00 88.94 94 GLY A C 1
ATOM 684 O O . GLY A 1 94 ? -16.511 7.495 -4.428 1.00 88.94 94 GLY A O 1
ATOM 685 N N . ASN A 1 95 ? -18.600 6.810 -3.947 1.00 87.38 95 ASN A N 1
ATOM 686 C CA . ASN A 1 95 ? -18.985 7.972 -3.129 1.00 87.38 95 ASN A CA 1
ATOM 687 C C . ASN A 1 95 ? -19.123 7.611 -1.636 1.00 87.38 95 ASN A C 1
ATOM 689 O O . ASN A 1 95 ? -19.904 8.241 -0.926 1.00 87.38 95 ASN A O 1
ATOM 693 N N . SER A 1 96 ? -18.484 6.525 -1.204 1.00 88.44 96 SER A N 1
ATOM 694 C CA . SER A 1 96 ? -18.511 6.052 0.183 1.00 88.44 96 SER A CA 1
ATOM 695 C C . SER A 1 96 ? -17.358 6.657 0.989 1.00 88.44 96 SER A C 1
ATOM 697 O O . SER A 1 96 ? -16.389 7.131 0.406 1.00 88.44 96 SER A O 1
ATOM 699 N N . ASP A 1 97 ? -17.419 6.571 2.315 1.00 90.69 97 ASP A N 1
ATOM 700 C CA . ASP A 1 97 ? -16.279 6.908 3.175 1.00 90.69 97 ASP A CA 1
ATOM 701 C C . ASP A 1 97 ? -15.210 5.804 3.130 1.00 90.69 97 ASP A C 1
ATOM 703 O O . ASP A 1 97 ? -15.519 4.629 2.895 1.00 90.69 97 ASP A O 1
ATOM 707 N N . LEU A 1 98 ? -13.952 6.171 3.389 1.00 93.25 98 LEU A N 1
ATOM 708 C CA . LEU A 1 98 ? -12.834 5.237 3.514 1.00 93.25 98 LEU A CA 1
ATOM 709 C C . LEU A 1 98 ? -12.471 5.026 4.989 1.00 93.25 98 LEU A C 1
ATOM 711 O O . LEU A 1 98 ? -12.109 5.963 5.696 1.00 93.25 98 LEU A O 1
ATOM 715 N N . VAL A 1 99 ? -12.464 3.766 5.425 1.00 94.00 99 VAL A N 1
ATOM 716 C CA . VAL A 1 99 ? -11.923 3.354 6.725 1.00 94.00 99 VAL A CA 1
ATOM 717 C C . VAL A 1 99 ? -10.672 2.508 6.516 1.00 94.00 99 VAL A C 1
ATOM 719 O O . VAL A 1 99 ? -10.736 1.439 5.907 1.00 94.00 99 VAL A O 1
ATOM 722 N N . VAL A 1 100 ? -9.540 2.947 7.069 1.00 95.38 100 VAL A N 1
ATOM 723 C CA . VAL A 1 100 ? -8.281 2.187 7.069 1.00 95.38 100 VAL A CA 1
ATOM 724 C C . VAL A 1 100 ? -7.941 1.762 8.496 1.00 95.38 100 VAL A C 1
ATOM 726 O O . VAL A 1 100 ? -7.815 2.599 9.385 1.00 95.38 100 VAL A O 1
ATOM 729 N N . LEU A 1 101 ? -7.789 0.455 8.717 1.00 95.94 101 LEU A N 1
ATOM 730 C CA . LEU A 1 101 ? -7.372 -0.126 9.993 1.00 95.94 101 LEU A CA 1
ATOM 731 C C . LEU A 1 101 ? -6.098 -0.945 9.791 1.00 95.94 101 LEU A C 1
ATOM 733 O O . LEU A 1 101 ? -6.108 -1.969 9.109 1.00 95.94 101 LEU A O 1
ATOM 737 N N . GLU A 1 102 ? -5.016 -0.522 10.429 1.00 96.25 102 GLU A N 1
ATOM 738 C CA . GLU A 1 102 ? -3.718 -1.189 10.395 1.00 96.25 102 GLU A CA 1
ATOM 739 C C . GLU A 1 102 ? -3.345 -1.644 11.809 1.00 96.25 102 GLU A C 1
ATOM 741 O O . GLU A 1 102 ? -3.327 -0.847 12.749 1.00 96.25 102 GLU A O 1
ATOM 746 N N . SER A 1 103 ? -3.089 -2.942 11.992 1.00 97.06 103 SER A N 1
ATOM 747 C CA . SER A 1 103 ? -2.577 -3.445 13.267 1.00 97.06 103 SER A CA 1
ATOM 748 C C . SER A 1 103 ? -1.137 -2.967 13.510 1.00 97.06 103 SER A C 1
ATOM 750 O O . SER A 1 103 ? -0.398 -2.784 12.547 1.00 97.06 103 SER A O 1
ATOM 752 N N . PRO A 1 104 ? -0.679 -2.838 14.771 1.00 96.62 104 PRO A N 1
ATOM 753 C CA . PRO A 1 104 ? 0.658 -2.304 15.075 1.00 96.62 104 PRO A CA 1
ATOM 754 C C . PRO A 1 104 ? 1.840 -3.083 14.478 1.00 96.62 104 PRO A C 1
ATOM 756 O O . PRO A 1 104 ? 2.956 -2.576 14.436 1.00 96.62 104 PRO A O 1
ATOM 759 N N . ASP A 1 105 ? 1.619 -4.339 14.096 1.00 96.75 105 ASP A N 1
ATOM 760 C CA . ASP A 1 105 ? 2.601 -5.230 13.477 1.00 96.75 105 ASP A CA 1
ATOM 761 C C . ASP A 1 105 ? 2.489 -5.298 11.942 1.00 96.75 105 ASP A C 1
ATOM 763 O O . ASP A 1 105 ? 3.317 -5.949 11.302 1.00 96.75 105 ASP A O 1
ATOM 767 N N . SER A 1 106 ? 1.474 -4.659 11.356 1.00 98.12 106 SER A N 1
ATOM 768 C CA . SER A 1 106 ? 1.288 -4.541 9.908 1.00 98.12 106 SER A CA 1
ATOM 769 C C . SER A 1 106 ? 2.058 -3.340 9.342 1.00 98.12 106 SER A C 1
ATOM 771 O O . SER A 1 106 ? 2.649 -2.567 10.093 1.00 98.12 106 SER A O 1
ATOM 773 N N . LEU A 1 107 ? 2.140 -3.250 8.008 1.00 97.44 107 LEU A N 1
ATOM 774 C CA . LEU A 1 107 ? 2.853 -2.159 7.336 1.00 97.44 107 LEU A CA 1
ATOM 775 C C . LEU A 1 107 ? 2.211 -1.768 6.000 1.00 97.44 107 LEU A C 1
ATOM 777 O O . LEU A 1 107 ? 2.118 -2.603 5.094 1.00 97.44 107 LEU A O 1
ATOM 781 N N . ILE A 1 108 ? 1.906 -0.483 5.825 1.00 97.56 108 ILE A N 1
ATOM 782 C CA . ILE A 1 108 ? 1.714 0.150 4.511 1.00 97.56 108 ILE A CA 1
ATOM 783 C C . ILE A 1 108 ? 2.926 1.035 4.214 1.00 97.56 108 ILE A C 1
ATOM 785 O O . ILE A 1 108 ? 3.180 2.000 4.929 1.00 97.56 108 ILE A O 1
ATOM 789 N N . ASN A 1 109 ? 3.695 0.714 3.171 1.00 95.81 109 ASN A N 1
ATOM 790 C CA . ASN A 1 109 ? 4.891 1.490 2.839 1.00 95.81 109 ASN A CA 1
ATOM 791 C C . ASN A 1 109 ? 5.160 1.565 1.337 1.00 95.81 109 ASN A C 1
ATOM 793 O O . ASN A 1 109 ? 5.425 0.550 0.691 1.00 95.81 109 ASN A O 1
ATOM 797 N N . ALA A 1 110 ? 5.203 2.781 0.809 1.00 94.81 110 ALA A N 1
ATOM 798 C CA . ALA A 1 110 ? 5.680 3.048 -0.537 1.00 94.81 110 ALA A CA 1
ATOM 799 C C . ALA A 1 110 ? 7.183 3.372 -0.532 1.00 94.81 110 ALA A C 1
ATOM 801 O O . ALA A 1 110 ? 7.715 3.858 0.464 1.00 94.81 110 ALA A O 1
ATOM 802 N N . VAL A 1 111 ? 7.871 3.114 -1.645 1.00 92.50 111 VAL A N 1
ATOM 803 C CA . VAL A 1 111 ? 9.180 3.735 -1.908 1.00 92.50 111 VAL A CA 1
ATOM 804 C C . VAL A 1 111 ? 9.005 5.216 -2.252 1.00 92.50 111 VAL A C 1
ATOM 806 O O . VAL A 1 111 ? 9.789 6.035 -1.787 1.00 92.50 111 VAL A O 1
ATOM 809 N N . GLY A 1 112 ? 7.968 5.541 -3.031 1.00 91.38 112 GLY A N 1
ATOM 810 C CA . GLY A 1 112 ? 7.535 6.910 -3.286 1.00 91.38 112 GLY A CA 1
ATOM 811 C C . GLY A 1 112 ? 6.625 7.431 -2.172 1.00 91.38 112 GLY A C 1
ATOM 812 O O . GLY A 1 112 ? 6.956 7.373 -0.990 1.00 91.38 112 GLY A O 1
ATOM 813 N N . GLU A 1 113 ? 5.453 7.928 -2.551 1.00 92.19 113 GLU A N 1
ATOM 814 C CA . GLU A 1 113 ? 4.466 8.490 -1.630 1.00 92.19 113 GLU A CA 1
ATOM 815 C C . GLU A 1 113 ? 3.358 7.487 -1.274 1.00 92.19 113 GLU A C 1
ATOM 817 O O . GLU A 1 113 ? 2.956 6.651 -2.090 1.00 92.19 113 GLU A O 1
ATOM 822 N N . VAL A 1 114 ? 2.844 7.591 -0.045 1.00 95.06 114 VAL A N 1
ATOM 823 C CA . VAL A 1 114 ? 1.570 6.988 0.360 1.00 95.06 114 VAL A CA 1
ATOM 824 C C . VAL A 1 114 ? 0.537 8.103 0.483 1.00 95.06 114 VAL A C 1
ATOM 826 O O . VAL A 1 114 ? 0.646 8.954 1.363 1.00 95.06 114 VAL A O 1
ATOM 829 N N . THR A 1 115 ? -0.482 8.070 -0.369 1.00 95.19 115 THR A N 1
ATOM 830 C CA . THR A 1 115 ? -1.622 8.989 -0.326 1.00 95.19 115 THR A CA 1
ATOM 831 C C . THR A 1 115 ? -2.861 8.219 0.112 1.00 95.19 115 THR A C 1
ATOM 833 O O . THR A 1 115 ? -3.210 7.202 -0.490 1.00 95.19 115 THR A O 1
ATOM 836 N N . ILE A 1 116 ? -3.531 8.703 1.155 1.00 94.31 116 ILE A N 1
ATOM 837 C CA . ILE A 1 116 ? -4.813 8.171 1.622 1.00 94.31 116 ILE A CA 1
ATOM 838 C C . ILE A 1 116 ? -5.840 9.284 1.459 1.00 94.31 116 ILE A C 1
ATOM 840 O O . ILE A 1 116 ? -5.762 10.309 2.133 1.00 94.31 116 ILE A O 1
ATOM 844 N N . GLU A 1 117 ? -6.759 9.098 0.521 1.00 89.81 117 GLU A N 1
ATOM 845 C CA . GLU A 1 117 ? -7.828 10.037 0.223 1.00 89.81 117 GLU A CA 1
ATOM 846 C C . GLU A 1 117 ? -9.003 9.781 1.164 1.00 89.81 117 GLU A C 1
ATOM 848 O O . GLU A 1 117 ? -9.483 8.658 1.308 1.00 89.81 117 GLU A O 1
ATOM 853 N N . GLY A 1 118 ? -9.471 10.839 1.809 1.00 70.75 118 GLY A N 1
ATOM 854 C CA . GLY A 1 118 ? -10.629 10.801 2.681 1.00 70.75 118 GLY A CA 1
ATOM 855 C C . GLY A 1 118 ? -10.793 12.135 3.383 1.00 70.75 118 GLY A C 1
ATOM 856 O O . GLY A 1 118 ? -9.807 12.808 3.697 1.00 70.75 118 GLY A O 1
ATOM 857 N N . ASP A 1 119 ? -12.041 12.507 3.635 1.00 58.00 119 ASP A N 1
ATOM 858 C CA . ASP A 1 119 ? -12.372 13.626 4.501 1.00 58.00 119 ASP A CA 1
ATOM 859 C C . ASP A 1 119 ? -12.074 13.205 5.945 1.00 58.00 119 ASP A C 1
ATOM 861 O O . ASP A 1 119 ? -12.939 12.743 6.687 1.00 58.00 119 ASP A O 1
ATOM 865 N N . ILE A 1 120 ? -10.808 13.315 6.359 1.00 52.88 120 ILE A N 1
ATOM 866 C CA . ILE A 1 120 ? -10.496 13.371 7.785 1.00 52.88 120 ILE A CA 1
ATOM 867 C C . ILE A 1 120 ? -10.935 14.764 8.226 1.00 52.88 120 ILE A C 1
ATOM 869 O O . ILE A 1 120 ? -10.128 15.687 8.294 1.00 52.88 120 ILE A O 1
ATOM 873 N N . GLU A 1 121 ? -12.230 14.933 8.465 1.00 50.12 121 GLU A N 1
ATOM 874 C CA . GLU A 1 121 ? -12.736 16.048 9.248 1.00 50.12 121 GLU A CA 1
ATOM 875 C C . GLU A 1 121 ? -12.662 15.567 10.700 1.00 50.12 121 GLU A C 1
ATOM 877 O O . GLU A 1 121 ? -13.541 14.824 11.145 1.00 50.12 121 GLU A O 1
ATOM 882 N N . PRO A 1 122 ? -11.565 15.839 11.439 1.00 52.44 122 PRO A N 1
ATOM 883 C CA . PRO A 1 122 ? -11.549 15.510 12.848 1.00 52.44 122 PRO A CA 1
ATOM 884 C C . PRO A 1 122 ? -12.662 16.339 13.479 1.00 52.44 122 PRO A C 1
ATOM 886 O O . PRO A 1 122 ? -12.521 17.551 13.598 1.00 52.44 122 PRO A O 1
ATOM 889 N N . GLU A 1 123 ? -13.768 15.714 13.869 1.00 56.31 123 GLU A N 1
ATOM 890 C CA . GLU A 1 123 ? -14.651 16.290 14.873 1.00 56.31 123 GLU A CA 1
ATOM 891 C C . GLU A 1 123 ? -13.918 16.107 16.208 1.00 56.31 123 GLU A C 1
ATOM 893 O O . GLU A 1 123 ? -13.899 14.992 16.745 1.00 56.31 123 GLU A O 1
ATOM 898 N N . PRO A 1 124 ? -13.214 17.132 16.738 1.00 65.94 124 PRO A N 1
ATOM 899 C CA . PRO A 1 124 ? -12.666 17.016 18.074 1.00 65.94 124 PRO A CA 1
ATOM 900 C C . PRO A 1 124 ? -13.835 16.709 19.017 1.00 65.94 124 PRO A C 1
ATOM 902 O O . PRO A 1 124 ? -14.866 17.381 18.929 1.00 65.94 124 PRO A O 1
ATOM 905 N N . PRO A 1 125 ? -13.712 15.719 19.918 1.00 62.44 125 PRO A N 1
ATOM 906 C CA . PRO A 1 125 ? -14.720 15.542 20.948 1.00 62.44 125 PRO A CA 1
ATOM 907 C C . PRO A 1 125 ? -14.837 16.870 21.700 1.00 62.44 125 PRO A C 1
ATOM 909 O O . PRO A 1 125 ? -13.822 17.405 22.154 1.00 62.44 125 PRO A O 1
ATOM 912 N N . GLU A 1 126 ? -16.050 17.420 21.799 1.00 68.38 126 GLU A N 1
ATOM 913 C CA . GLU A 1 126 ? -16.309 18.574 22.658 1.00 68.38 126 GLU A CA 1
ATOM 914 C C . GLU A 1 126 ? -15.801 18.223 24.058 1.00 68.38 126 GLU A C 1
ATOM 916 O O . GLU A 1 126 ? -16.319 17.324 24.728 1.00 68.38 126 GLU A O 1
ATOM 921 N N . ALA A 1 127 ? -14.709 18.872 24.468 1.00 66.31 127 ALA A N 1
ATOM 922 C CA . ALA A 1 127 ? -14.158 18.673 25.792 1.00 66.31 127 ALA A CA 1
ATOM 923 C C . ALA A 1 127 ? -15.237 19.098 26.799 1.00 66.31 127 ALA A C 1
ATOM 925 O O . ALA A 1 127 ? -15.739 20.220 26.688 1.00 66.31 127 ALA A O 1
ATOM 926 N N . PRO A 1 128 ? -15.616 18.248 27.771 1.00 70.31 128 PRO A N 1
ATOM 927 C CA . PRO A 1 128 ? -16.525 18.687 28.815 1.00 70.31 128 PRO A CA 1
ATOM 928 C C . PRO A 1 128 ? -15.888 19.882 29.525 1.00 70.31 128 PRO A C 1
ATOM 930 O O . PRO A 1 128 ? -14.720 19.818 29.919 1.00 70.31 128 PRO A O 1
ATOM 933 N N . GLU A 1 129 ? -16.638 20.974 29.680 1.00 66.81 129 GLU A N 1
ATOM 934 C CA . GLU A 1 129 ? -16.193 22.105 30.487 1.00 66.81 129 GLU A CA 1
ATOM 935 C C . GLU A 1 129 ? -15.925 21.603 31.910 1.00 66.81 129 GLU A C 1
ATOM 937 O O . GLU A 1 129 ? -16.836 21.234 32.656 1.00 66.81 129 GLU A O 1
ATOM 942 N N . VAL A 1 130 ? -14.648 21.528 32.283 1.00 63.97 130 VAL A N 1
ATOM 943 C CA . VAL A 1 130 ? -14.260 21.169 33.643 1.00 63.97 130 VAL A CA 1
ATOM 944 C C . VAL A 1 130 ? -14.567 22.375 34.519 1.00 63.97 130 VAL A C 1
ATOM 946 O O . VAL A 1 130 ? -13.826 23.356 34.523 1.00 63.97 130 VAL A O 1
ATOM 949 N N . ALA A 1 131 ? -15.659 22.306 35.278 1.00 67.31 131 ALA A N 1
ATOM 950 C CA . ALA A 1 131 ? -15.877 23.217 36.389 1.00 67.31 131 ALA A CA 1
ATOM 951 C C . ALA A 1 131 ? -14.770 22.968 37.423 1.00 67.31 131 ALA A C 1
ATOM 953 O O . ALA A 1 131 ? -14.764 21.952 38.121 1.00 67.31 131 ALA A O 1
ATOM 954 N N . THR A 1 132 ? -13.796 23.870 37.499 1.00 59.91 132 THR A N 1
ATOM 955 C CA . THR A 1 132 ? -12.785 23.843 38.553 1.00 59.91 132 THR A CA 1
ATOM 956 C C . THR A 1 132 ? -13.481 24.131 39.878 1.00 59.91 132 THR A C 1
ATOM 958 O O . THR A 1 132 ? -13.933 25.251 40.112 1.00 59.91 132 THR A O 1
ATOM 961 N N . ILE A 1 133 ? -13.596 23.121 40.739 1.00 63.47 133 ILE A N 1
ATOM 962 C CA . ILE A 1 133 ? -13.877 23.358 42.154 1.00 63.47 133 ILE A CA 1
ATOM 963 C C . ILE A 1 133 ? -12.619 24.007 42.721 1.00 63.47 133 ILE A C 1
ATOM 965 O O . ILE A 1 133 ? -11.528 23.444 42.618 1.00 63.47 133 ILE A O 1
ATOM 969 N N . ASP A 1 134 ? -12.778 25.204 43.271 1.00 56.41 134 ASP A N 1
ATOM 970 C CA . ASP A 1 134 ? -11.717 25.904 43.975 1.00 56.41 134 ASP A CA 1
ATOM 971 C C . ASP A 1 134 ? -11.352 25.118 45.243 1.00 56.41 134 ASP A C 1
ATOM 973 O O . ASP A 1 134 ? -12.066 25.136 46.245 1.00 56.41 134 ASP A O 1
ATOM 977 N N . ALA A 1 135 ? -10.262 24.355 45.176 1.00 56.12 135 ALA A N 1
ATOM 978 C CA . ALA A 1 135 ? -9.773 23.570 46.304 1.00 56.12 135 ALA A CA 1
ATOM 979 C C . ALA A 1 135 ? -9.226 24.458 47.439 1.00 56.12 135 ALA A C 1
ATOM 981 O O . ALA A 1 135 ? -9.002 23.956 48.542 1.00 56.12 135 ALA A O 1
ATOM 982 N N . GLU A 1 136 ? -9.029 25.763 47.206 1.00 58.25 136 GLU A N 1
ATOM 983 C CA . GLU A 1 136 ? -8.541 26.686 48.231 1.00 58.25 136 GLU A CA 1
ATOM 984 C C . GLU A 1 136 ? -9.590 26.945 49.326 1.00 58.25 136 GLU A C 1
ATOM 986 O O . GLU A 1 136 ? -9.212 27.170 50.476 1.00 58.25 136 GLU A O 1
ATOM 991 N N . SER A 1 137 ? -10.896 26.805 49.043 1.00 57.75 137 SER A N 1
ATOM 992 C CA . SER A 1 137 ? -11.940 26.948 50.075 1.00 57.75 137 SER A CA 1
ATOM 993 C C . SER A 1 137 ? -12.112 25.716 50.975 1.00 57.75 137 SER A C 1
ATOM 995 O O . SER A 1 137 ? -12.736 25.815 52.029 1.00 57.75 137 SER A O 1
ATOM 997 N N . GLU A 1 138 ? -11.572 24.555 50.586 1.00 53.81 138 GLU A N 1
ATOM 998 C CA . GLU A 1 138 ? -11.678 23.299 51.351 1.00 53.81 138 GLU A CA 1
ATOM 999 C C . GLU A 1 138 ? -10.448 23.023 52.237 1.00 53.81 138 GLU A C 1
ATOM 1001 O O . GLU A 1 138 ? -10.488 22.143 53.100 1.00 53.81 138 GLU A O 1
ATOM 1006 N N . LEU A 1 139 ? -9.361 23.786 52.070 1.00 53.41 139 LEU A N 1
ATOM 1007 C CA . LEU A 1 139 ? -8.114 23.617 52.826 1.00 53.41 139 LEU A CA 1
ATOM 1008 C C . LEU A 1 139 ? -7.982 24.550 54.043 1.00 53.41 139 LEU A C 1
ATOM 1010 O O . LEU A 1 139 ? -7.081 24.346 54.856 1.00 53.41 139 LEU A O 1
ATOM 1014 N N . ASP A 1 140 ? -8.906 25.494 54.253 1.00 49.81 140 ASP A N 1
ATOM 1015 C CA . ASP A 1 140 ? -8.940 26.345 55.458 1.00 49.81 140 ASP A CA 1
ATOM 1016 C C . ASP A 1 140 ? -9.700 25.694 56.630 1.00 49.81 140 ASP A C 1
ATOM 1018 O O . ASP A 1 140 ? -10.495 26.302 57.348 1.00 49.81 140 ASP A O 1
ATOM 1022 N N . ARG A 1 141 ? -9.468 24.398 56.842 1.00 53.81 141 ARG A N 1
ATOM 1023 C CA . ARG A 1 141 ? -9.822 23.728 58.097 1.00 53.81 141 ARG A CA 1
ATOM 1024 C C . ARG A 1 141 ? -8.546 23.498 58.871 1.00 53.81 141 ARG A C 1
ATOM 1026 O O . ARG A 1 141 ? -7.955 22.430 58.781 1.00 53.81 141 ARG A O 1
ATOM 1033 N N . ASN A 1 142 ? -8.129 24.516 59.621 1.00 56.12 142 ASN A N 1
ATOM 1034 C CA . ASN A 1 142 ? -6.974 24.454 60.509 1.00 56.12 142 ASN A CA 1
ATOM 1035 C C . ASN A 1 142 ? -7.079 23.228 61.449 1.00 56.12 142 ASN A C 1
ATOM 1037 O O . ASN A 1 142 ? -7.872 23.250 62.398 1.00 56.12 142 ASN A O 1
ATOM 1041 N N . PRO A 1 143 ? -6.287 22.162 61.223 1.00 56.38 143 PRO A N 1
ATOM 1042 C CA . PRO A 1 143 ? -6.384 20.931 62.000 1.00 56.38 143 PRO A CA 1
ATOM 1043 C C . PRO A 1 143 ? -5.861 21.107 63.435 1.00 56.38 143 PRO A C 1
ATOM 1045 O O . PRO A 1 143 ? -6.142 20.278 64.295 1.00 56.38 143 PRO A O 1
ATOM 1048 N N . CYS A 1 144 ? -5.175 22.216 63.741 1.00 61.78 144 CYS A N 1
ATOM 1049 C CA . CYS A 1 144 ? -4.724 22.542 65.096 1.00 61.78 144 CYS A CA 1
ATOM 1050 C C . CYS A 1 144 ? -5.869 22.964 66.033 1.00 61.78 144 CYS A C 1
ATOM 1052 O O . CYS A 1 144 ? -5.657 23.047 67.240 1.00 61.78 144 CYS A O 1
ATOM 1054 N N . ASN A 1 145 ? -7.074 23.208 65.505 1.00 58.53 145 ASN A N 1
ATOM 1055 C CA . ASN A 1 145 ? -8.261 23.506 66.312 1.00 58.53 145 ASN A CA 1
ATOM 1056 C C . ASN A 1 145 ? -9.054 22.244 66.713 1.00 58.53 145 ASN A C 1
ATOM 1058 O O . ASN A 1 145 ? -10.013 22.352 67.472 1.00 58.53 145 ASN A O 1
ATOM 1062 N N . PHE A 1 146 ? -8.646 21.059 66.242 1.00 58.19 146 PHE A N 1
ATOM 1063 C CA . PHE A 1 146 ? -9.217 19.752 66.59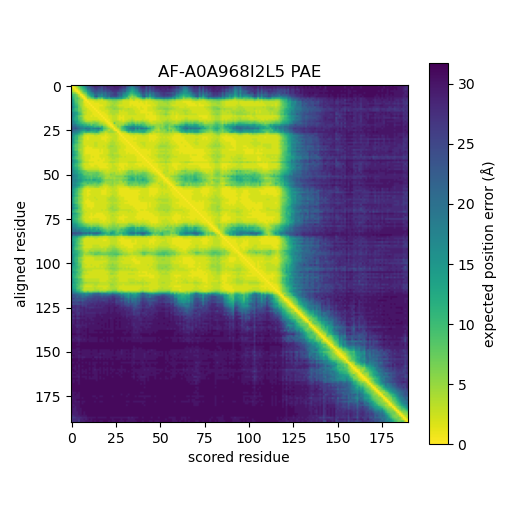2 1.00 58.19 146 PHE A CA 1
ATOM 1064 C C . PHE A 1 146 ? -8.170 18.894 67.321 1.00 58.19 146 PHE A C 1
ATOM 1066 O O . PHE A 1 146 ? -7.787 17.816 66.877 1.00 58.19 146 PHE A O 1
ATOM 1073 N N . ILE A 1 147 ? -7.666 19.388 68.453 1.00 55.69 147 ILE A N 1
ATOM 1074 C CA . ILE A 1 147 ? -6.840 18.585 69.362 1.00 55.69 147 ILE A CA 1
ATOM 1075 C C . ILE A 1 147 ? -7.709 18.195 70.559 1.00 55.69 147 ILE A C 1
ATOM 1077 O O . ILE A 1 147 ? -7.607 18.772 71.638 1.00 55.69 147 ILE A O 1
ATOM 1081 N N . GLU A 1 148 ? -8.584 17.209 70.366 1.00 58.44 148 GLU A N 1
ATOM 1082 C CA . GLU A 1 148 ? -8.981 16.347 71.480 1.00 58.44 148 GLU A CA 1
ATOM 1083 C C . GLU A 1 148 ? -7.925 15.241 71.580 1.00 58.44 148 GLU A C 1
ATOM 1085 O O . GLU A 1 148 ? -7.586 14.590 70.590 1.00 58.44 148 GLU A O 1
ATOM 1090 N N . GLY A 1 149 ? -7.307 15.128 72.759 1.00 54.09 149 GLY A N 1
ATOM 1091 C CA . GLY A 1 149 ? -6.081 14.367 72.990 1.00 54.09 149 GLY A CA 1
ATOM 1092 C C . GLY A 1 149 ? -6.119 12.954 72.409 1.00 54.09 149 GL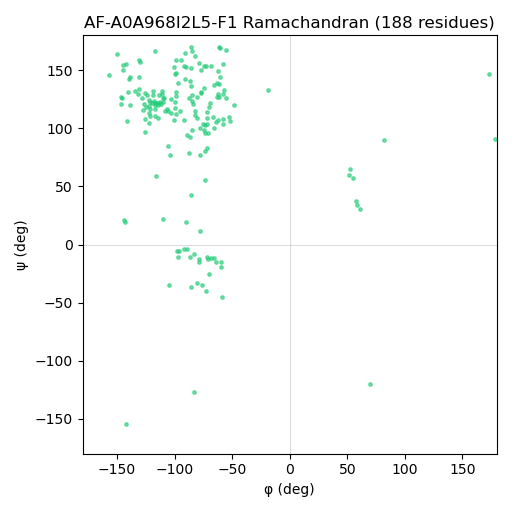Y A C 1
ATOM 1093 O O . GLY A 1 149 ? -6.944 12.131 72.795 1.00 54.09 149 GLY A O 1
ATOM 1094 N N . SER A 1 150 ? -5.191 12.667 71.497 1.00 59.19 150 SER A N 1
ATOM 1095 C CA . SER A 1 150 ? -4.979 11.312 70.992 1.00 59.19 150 SER A CA 1
ATOM 1096 C C . SER A 1 150 ? -4.102 10.535 71.972 1.00 59.19 150 SER A C 1
ATOM 1098 O O . SER A 1 150 ? -2.936 10.870 72.173 1.00 59.19 150 SER A O 1
ATOM 1100 N N . GLU A 1 151 ? -4.667 9.498 72.585 1.00 62.62 151 GLU A N 1
ATOM 1101 C CA . GLU A 1 151 ? -3.947 8.538 73.421 1.00 62.62 151 GLU A CA 1
ATOM 1102 C C . GLU A 1 151 ? -3.630 7.280 72.598 1.00 62.62 151 GLU A C 1
ATOM 1104 O O . GLU A 1 151 ? -4.515 6.688 71.979 1.00 62.62 151 GLU A O 1
ATOM 1109 N N . PHE A 1 152 ? -2.362 6.862 72.583 1.00 53.97 152 PHE A N 1
ATOM 1110 C CA . PHE A 1 152 ? -1.928 5.608 71.965 1.00 53.97 152 PHE A CA 1
ATOM 1111 C C . PHE A 1 152 ? -1.412 4.663 73.052 1.00 53.97 152 PHE A C 1
ATOM 1113 O O . PHE A 1 152 ? -0.341 4.883 73.619 1.00 53.97 152 PHE A O 1
ATOM 1120 N N . ILE A 1 153 ? -2.167 3.600 73.339 1.00 59.97 153 ILE A N 1
ATOM 1121 C CA . ILE A 1 153 ? -1.771 2.556 74.291 1.00 59.97 153 ILE A CA 1
ATOM 1122 C C . ILE A 1 153 ? -1.227 1.358 73.510 1.00 59.97 153 ILE A C 1
ATOM 1124 O O . ILE A 1 153 ? -1.954 0.700 72.768 1.00 59.97 153 ILE A O 1
ATOM 1128 N N . ASN A 1 154 ? 0.048 1.033 73.727 1.00 54.84 154 ASN A N 1
ATOM 1129 C CA . ASN A 1 154 ? 0.649 -0.214 73.259 1.00 54.84 154 ASN A CA 1
ATOM 1130 C C . ASN A 1 154 ? 0.523 -1.280 74.362 1.00 54.84 154 ASN A C 1
ATOM 1132 O O . ASN A 1 154 ? 1.205 -1.203 75.380 1.00 54.84 154 ASN A O 1
ATOM 1136 N N . THR A 1 155 ? -0.356 -2.270 74.180 1.00 55.72 155 THR A N 1
ATOM 1137 C CA . THR A 1 155 ? -0.591 -3.359 75.151 1.00 55.72 155 THR A CA 1
ATOM 1138 C C . THR A 1 155 ? 0.299 -4.596 74.932 1.00 55.72 155 THR A C 1
ATOM 1140 O O . THR A 1 155 ? -0.007 -5.678 75.434 1.00 55.72 155 THR A O 1
ATOM 1143 N N . GLY A 1 156 ? 1.417 -4.473 74.205 1.00 60.00 156 GLY A N 1
ATOM 1144 C CA . GLY A 1 156 ? 2.334 -5.579 73.901 1.00 60.00 156 GLY A CA 1
ATOM 1145 C C . GLY A 1 156 ? 3.752 -5.413 74.464 1.00 60.00 156 GLY A C 1
ATOM 1146 O O . GLY A 1 156 ? 4.176 -4.331 74.851 1.00 60.00 156 GLY A O 1
ATOM 1147 N N . ARG A 1 157 ? 4.542 -6.498 74.452 1.00 62.53 157 ARG A N 1
ATOM 1148 C CA . ARG A 1 157 ? 5.979 -6.496 74.828 1.00 62.53 157 ARG A CA 1
ATOM 1149 C C . ARG A 1 157 ? 6.915 -5.945 73.733 1.00 62.53 157 ARG A C 1
ATOM 1151 O O . ARG A 1 157 ? 8.124 -6.112 73.828 1.00 62.53 157 ARG A O 1
ATOM 1158 N N . GLY A 1 158 ? 6.370 -5.321 72.689 1.00 57.44 158 GLY A N 1
ATOM 1159 C CA . GLY A 1 158 ? 7.121 -4.752 71.568 1.00 57.44 158 GLY A CA 1
ATOM 1160 C C . GLY A 1 158 ? 6.736 -3.292 71.383 1.00 57.44 158 GLY A C 1
ATOM 1161 O O . GLY A 1 158 ? 5.698 -2.998 70.793 1.00 57.44 158 GLY A O 1
ATOM 1162 N N . GLY A 1 159 ? 7.540 -2.392 71.951 1.00 62.69 159 GLY A N 1
ATOM 1163 C CA . GLY A 1 159 ? 7.349 -0.944 71.862 1.00 62.69 159 GLY A CA 1
ATOM 1164 C C . GLY A 1 159 ? 7.413 -0.406 70.428 1.00 62.69 159 GLY A C 1
ATOM 1165 O O . GLY A 1 159 ? 7.790 -1.110 69.492 1.00 62.69 159 GLY A O 1
ATOM 1166 N N . ILE A 1 160 ? 7.037 0.865 70.267 1.00 62.56 160 ILE A N 1
ATOM 1167 C CA . ILE A 1 160 ? 7.162 1.598 69.000 1.00 62.56 160 ILE A CA 1
ATOM 1168 C C . ILE A 1 160 ? 8.658 1.688 68.643 1.00 62.56 160 ILE A C 1
ATOM 1170 O O . ILE A 1 160 ? 9.448 2.068 69.512 1.00 62.56 160 ILE A O 1
ATOM 1174 N N . PRO A 1 161 ? 9.073 1.333 67.414 1.00 53.78 161 PRO A N 1
ATOM 1175 C CA . PRO A 1 161 ? 10.477 1.390 67.026 1.00 53.78 161 PRO A CA 1
ATOM 1176 C C . PRO A 1 161 ? 10.998 2.839 67.062 1.00 53.78 161 PRO A C 1
ATOM 1178 O O . PRO A 1 161 ? 10.279 3.748 66.635 1.00 53.78 161 PRO A O 1
ATOM 1181 N N . PRO A 1 162 ? 12.229 3.070 67.558 1.00 58.94 162 PRO A N 1
ATOM 1182 C CA . PRO A 1 162 ? 12.831 4.397 67.556 1.00 58.94 162 PRO A CA 1
ATOM 1183 C C . PRO A 1 162 ? 13.007 4.897 66.121 1.00 58.94 162 PRO A C 1
ATOM 1185 O O . PRO A 1 162 ? 13.197 4.117 65.182 1.00 58.94 162 PRO A O 1
ATOM 1188 N N . MET A 1 163 ? 12.920 6.212 65.947 1.00 47.34 163 MET A N 1
ATOM 1189 C CA . MET A 1 163 ? 13.029 6.825 64.627 1.00 47.34 163 MET A CA 1
ATOM 1190 C C . MET A 1 163 ? 14.483 6.773 64.130 1.00 47.34 163 MET A C 1
ATOM 1192 O O . MET A 1 163 ? 15.406 6.775 64.939 1.00 47.34 163 MET A O 1
ATOM 1196 N N . PRO A 1 164 ? 14.733 6.778 62.810 1.00 49.34 164 PRO A N 1
ATOM 1197 C CA . PRO A 1 164 ? 16.078 6.603 62.245 1.00 49.34 164 PRO A CA 1
ATOM 1198 C C . PRO A 1 164 ? 17.129 7.643 62.673 1.00 49.34 164 PRO A C 1
ATOM 1200 O O . PRO A 1 164 ? 18.318 7.435 62.453 1.00 49.34 164 PRO A O 1
ATOM 1203 N N . SER A 1 165 ? 16.703 8.771 63.246 1.00 57.41 165 SER A N 1
ATOM 1204 C CA . SER A 1 165 ? 17.574 9.821 63.783 1.00 57.41 165 SER A CA 1
ATOM 1205 C C . SER A 1 165 ? 17.907 9.656 65.269 1.00 57.41 165 SER A C 1
ATOM 1207 O O . SER A 1 165 ? 18.666 10.466 65.798 1.00 57.41 165 SER A O 1
ATOM 1209 N N . ASP A 1 166 ? 17.338 8.660 65.955 1.00 62.34 166 ASP A N 1
ATOM 1210 C CA . ASP A 1 166 ? 17.670 8.393 67.352 1.00 62.34 166 ASP A CA 1
ATOM 1211 C C . ASP A 1 166 ? 19.056 7.735 67.453 1.00 62.34 166 ASP A C 1
ATOM 1213 O O . ASP A 1 166 ? 19.364 6.802 66.701 1.00 62.34 166 ASP A O 1
ATOM 1217 N N . PRO A 1 167 ? 19.921 8.180 68.380 1.00 56.25 167 PRO A N 1
ATOM 1218 C CA . PRO A 1 167 ? 21.222 7.564 68.572 1.00 56.25 167 PRO A CA 1
ATOM 1219 C C . PRO A 1 167 ? 21.051 6.111 69.031 1.00 56.25 167 PRO A C 1
ATOM 1221 O O . PRO A 1 167 ? 20.374 5.826 70.019 1.00 56.25 167 PRO A O 1
ATOM 1224 N N . LEU A 1 168 ? 21.699 5.185 68.317 1.00 51.03 168 LEU A N 1
ATOM 1225 C CA . LEU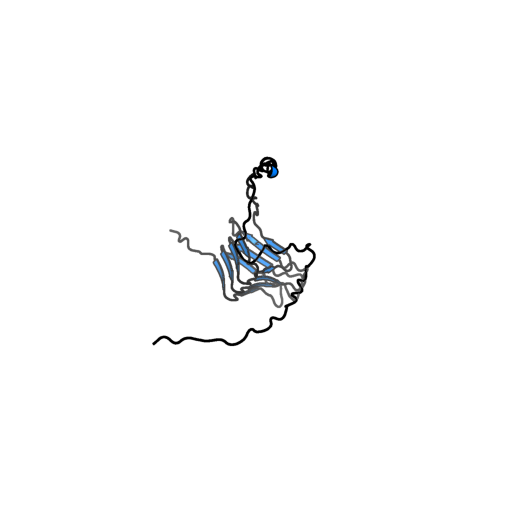 A 1 168 ? 21.672 3.752 68.607 1.00 51.03 168 LEU A CA 1
ATOM 1226 C C . LEU A 1 168 ? 22.190 3.482 70.030 1.00 51.03 168 LEU A C 1
ATOM 1228 O O . LEU A 1 168 ? 23.396 3.492 70.283 1.00 51.03 168 LEU A O 1
ATOM 1232 N N . ARG A 1 169 ? 21.281 3.207 70.970 1.00 53.75 169 ARG A N 1
ATOM 1233 C CA . ARG A 1 169 ? 21.629 2.625 72.271 1.00 53.75 169 ARG A CA 1
ATOM 1234 C C . ARG A 1 169 ? 21.872 1.130 72.085 1.00 53.75 169 ARG A C 1
ATOM 1236 O O . ARG A 1 169 ? 20.930 0.350 72.007 1.00 53.75 169 ARG A O 1
ATOM 1243 N N . GLY A 1 170 ? 23.141 0.738 72.004 1.00 49.06 170 GLY A N 1
ATOM 1244 C CA . GLY A 1 170 ? 23.542 -0.656 72.170 1.00 49.06 170 GLY A CA 1
ATOM 1245 C C . GLY A 1 170 ? 23.393 -1.048 73.636 1.00 49.06 170 GLY A C 1
ATOM 1246 O O . GLY A 1 170 ? 24.147 -0.557 74.475 1.00 49.06 170 GLY A O 1
ATOM 1247 N N . ASP A 1 171 ? 22.408 -1.886 73.947 1.00 50.94 171 ASP A N 1
ATOM 1248 C CA . ASP A 1 171 ? 22.244 -2.441 75.288 1.00 50.94 171 ASP A CA 1
ATOM 1249 C C . ASP A 1 171 ? 23.219 -3.611 75.460 1.00 50.94 171 ASP A C 1
ATOM 1251 O O . ASP A 1 171 ? 23.107 -4.651 74.808 1.00 50.94 171 ASP A O 1
ATOM 1255 N N . ILE A 1 172 ? 24.247 -3.401 76.279 1.00 47.19 172 ILE A N 1
ATOM 1256 C CA . ILE A 1 172 ? 25.242 -4.416 76.617 1.00 47.19 172 ILE A CA 1
ATOM 1257 C C . ILE A 1 172 ? 24.699 -5.140 77.848 1.00 47.19 172 ILE A C 1
ATOM 1259 O O . ILE A 1 172 ? 24.880 -4.686 78.977 1.00 47.19 172 ILE A O 1
ATOM 1263 N N . THR A 1 173 ? 23.998 -6.255 77.653 1.00 45.69 173 THR A N 1
ATOM 1264 C CA . THR A 1 173 ? 23.492 -7.052 78.775 1.00 45.69 173 THR A CA 1
ATOM 1265 C C . THR A 1 173 ? 24.652 -7.774 79.459 1.00 45.69 173 THR A C 1
ATOM 1267 O O . THR A 1 173 ? 25.167 -8.771 78.949 1.00 45.69 173 THR A O 1
ATOM 1270 N N . MET A 1 174 ? 25.073 -7.272 80.617 1.00 49.72 174 MET A N 1
ATOM 1271 C CA . MET A 1 174 ? 25.965 -7.983 81.531 1.00 49.72 174 MET A CA 1
ATOM 1272 C C . MET A 1 174 ? 25.110 -8.944 82.359 1.00 49.72 174 MET A C 1
ATOM 1274 O O . MET A 1 174 ? 24.280 -8.506 83.152 1.00 49.72 174 MET A O 1
ATOM 1278 N N . VAL A 1 175 ? 25.268 -10.248 82.139 1.00 53.31 175 VAL A N 1
ATOM 1279 C CA . VAL A 1 175 ? 24.606 -11.268 82.961 1.00 53.31 175 VAL A CA 1
ATOM 1280 C C . VAL A 1 175 ? 25.434 -11.535 84.212 1.00 53.31 175 VAL A C 1
ATOM 1282 O O . VAL A 1 175 ? 26.603 -11.911 84.138 1.00 53.31 175 VAL A O 1
ATOM 1285 N N . GLU A 1 176 ? 24.810 -11.305 85.362 1.00 54.69 176 GLU A N 1
ATOM 1286 C CA . GLU A 1 176 ? 25.322 -11.648 86.684 1.00 54.69 176 GLU A CA 1
ATOM 1287 C C . GLU A 1 176 ? 25.143 -13.156 86.919 1.00 54.69 176 GLU A C 1
ATOM 1289 O O . GLU A 1 176 ? 24.073 -13.715 86.664 1.00 54.69 176 GLU A O 1
ATOM 1294 N N . TRP A 1 177 ? 26.203 -13.840 87.352 1.00 50.34 177 TRP A N 1
ATOM 1295 C CA . TRP A 1 177 ? 26.166 -15.284 87.586 1.00 50.34 177 TRP A CA 1
ATOM 1296 C C . TRP A 1 177 ? 25.458 -15.600 88.906 1.00 50.34 177 TRP A C 1
ATOM 1298 O O . TRP A 1 177 ? 25.796 -15.031 89.940 1.00 50.34 177 TRP A O 1
ATOM 1308 N N . VAL A 1 178 ? 24.510 -16.541 88.875 1.00 55.72 178 VAL A N 1
ATOM 1309 C CA . VAL A 1 178 ? 23.788 -17.016 90.065 1.00 55.72 178 VAL A CA 1
ATOM 1310 C C . VAL A 1 178 ? 24.390 -18.331 90.564 1.00 55.72 178 VAL A C 1
ATOM 1312 O O . VAL A 1 178 ? 24.591 -19.271 89.795 1.00 55.72 178 VAL A O 1
ATOM 1315 N N . GLU A 1 179 ? 24.651 -18.386 91.868 1.00 55.97 179 GLU A N 1
ATOM 1316 C CA . GLU A 1 179 ? 25.161 -19.541 92.611 1.00 55.97 179 GLU A CA 1
ATOM 1317 C C . GLU A 1 179 ? 24.004 -20.462 93.054 1.00 55.97 179 GLU A C 1
ATOM 1319 O O . GLU A 1 179 ? 22.948 -19.993 93.481 1.00 55.97 179 GLU A O 1
ATOM 1324 N N . MET A 1 180 ? 24.170 -21.782 92.901 1.00 45.28 180 MET A N 1
ATOM 1325 C CA . MET A 1 180 ? 23.093 -22.770 93.080 1.00 45.28 180 MET A CA 1
ATOM 1326 C C . MET A 1 180 ? 22.845 -23.108 94.562 1.00 45.28 180 MET A C 1
ATOM 1328 O O . MET A 1 180 ? 23.781 -23.547 95.234 1.00 45.28 180 MET A O 1
ATOM 1332 N N . PRO A 1 181 ? 21.602 -23.017 95.077 1.00 52.34 181 PRO A N 1
ATOM 1333 C CA . PRO A 1 181 ? 21.268 -23.539 96.396 1.00 52.34 181 PRO A CA 1
ATOM 1334 C C . PRO A 1 181 ? 20.890 -25.029 96.338 1.00 52.34 181 PRO A C 1
ATOM 1336 O O . PRO A 1 181 ? 20.240 -25.495 95.402 1.00 52.34 181 PRO A O 1
ATOM 1339 N N . GLY A 1 182 ? 21.348 -25.765 97.354 1.00 46.19 182 GLY A N 1
ATOM 1340 C CA . GLY A 1 182 ? 21.355 -27.223 97.420 1.00 46.19 182 GLY A CA 1
ATOM 1341 C C . GLY A 1 182 ? 20.078 -27.919 97.911 1.00 46.19 182 GLY A C 1
ATOM 1342 O O . GLY A 1 182 ? 19.170 -27.321 98.480 1.00 46.19 182 GLY A O 1
ATOM 1343 N N . GLU A 1 183 ? 20.113 -29.228 97.655 1.00 47.22 183 GLU A N 1
ATOM 1344 C CA . GLU A 1 183 ? 19.279 -30.370 98.049 1.00 47.22 183 GLU A CA 1
ATOM 1345 C C . GLU A 1 183 ? 18.350 -30.223 99.274 1.00 47.22 183 GLU A C 1
ATOM 1347 O O . GLU A 1 183 ? 18.791 -29.888 100.375 1.00 47.22 183 GLU A O 1
ATOM 1352 N N . GLY A 1 184 ? 17.084 -30.646 99.127 1.00 41.03 184 GLY A N 1
ATOM 1353 C CA . GLY A 1 184 ? 16.227 -30.923 100.283 1.00 41.03 184 GLY A CA 1
ATOM 1354 C C . GLY A 1 184 ? 14.784 -31.356 99.992 1.00 41.03 184 GLY A C 1
ATOM 1355 O O . GLY A 1 184 ? 13.888 -30.522 99.981 1.00 41.03 184 GLY A O 1
ATOM 1356 N N . GLY A 1 185 ? 14.565 -32.674 99.881 1.00 41.09 185 GLY A N 1
ATOM 1357 C CA . GLY A 1 185 ? 13.397 -33.373 100.451 1.00 41.09 185 GLY A CA 1
ATOM 1358 C C . GLY A 1 185 ? 12.066 -33.358 99.684 1.00 41.09 185 GLY A C 1
ATOM 1359 O O . GLY A 1 185 ? 11.192 -32.546 99.970 1.00 41.09 185 GLY A O 1
ATOM 1360 N N . GLY A 1 186 ? 11.857 -34.343 98.801 1.00 42.28 186 GLY A N 1
ATOM 1361 C CA . GLY A 1 186 ? 10.538 -34.707 98.267 1.00 42.28 186 GLY A CA 1
ATOM 1362 C C . GLY A 1 186 ? 9.823 -35.725 99.165 1.00 42.28 186 GLY A C 1
ATOM 1363 O O . GLY A 1 186 ? 10.389 -36.771 99.474 1.00 42.28 186 GLY A O 1
ATOM 1364 N N . GLY A 1 187 ? 8.596 -35.404 99.584 1.00 39.62 187 GLY A N 1
ATOM 1365 C CA . GLY A 1 187 ? 7.683 -36.295 100.305 1.00 39.62 187 GLY A CA 1
ATOM 1366 C C . GLY A 1 187 ? 6.770 -37.086 99.361 1.00 39.62 187 GLY A C 1
ATOM 1367 O O . GLY A 1 187 ? 6.322 -36.572 98.337 1.00 39.62 187 GLY A O 1
ATOM 1368 N N . GLU A 1 188 ? 6.518 -38.340 99.730 1.00 41.19 188 GLU A N 1
ATOM 1369 C CA . GLU A 1 188 ? 5.683 -39.330 99.041 1.00 41.19 188 GLU A CA 1
ATOM 1370 C C . GLU A 1 188 ? 4.175 -39.085 99.264 1.00 41.19 188 GLU A C 1
ATOM 1372 O O . GLU A 1 188 ? 3.757 -38.611 100.321 1.00 41.19 188 GLU A O 1
ATOM 1377 N N . CYS A 1 189 ? 3.343 -39.467 98.291 1.00 42.88 189 CYS A N 1
ATOM 1378 C CA . CYS A 1 189 ? 1.902 -39.688 98.461 1.00 42.88 189 CYS A CA 1
ATOM 1379 C C . CYS A 1 189 ? 1.522 -41.009 97.773 1.00 42.88 189 CYS A C 1
ATOM 1381 O O . CYS A 1 189 ? 1.971 -41.268 96.655 1.00 42.88 189 CYS A O 1
ATOM 1383 N N . SER A 1 190 ? 0.762 -41.833 98.505 1.00 47.88 190 SER A N 1
ATOM 1384 C CA . SER A 1 190 ? 0.350 -43.216 98.204 1.00 47.88 190 SER A CA 1
ATOM 1385 C C . SER A 1 190 ? -0.673 -43.359 97.082 1.00 47.88 190 SER A C 1
ATOM 1387 O O . SER A 1 190 ? -1.464 -42.413 96.878 1.00 47.88 190 SER A O 1
#

pLDDT: mean 76.4, std 19.89, range [39.62, 98.62]

Sequence (190 aa):
MLCPCARDNLLLSDRGSLTAESATGQGGDIDLSARNIQLRRQSFISAAGSAIDPTLDGNIRINAETLVLLEASRIVTRAADPQGGSNINIAPFGNSDLVVLESPDSLINAVGEVTIEGDIEPEPPEAPEVATIDAESELDRNPCNFIEGSEFINTGRGGIPPMPSDPLRGDITMVEWVEMPGEGGGGECS